Protein AF-A0AAD0JMA6-F1 (afdb_monomer)

Nearest PDB structures (foldseek):
  8vc3-assembly1_E  TM=8.524E-01  e=5.690E-11  Rattus norvegicus
  8sd3-assembly1_A  TM=8.460E-01  e=3.529E-10  Rattus norvegicus
  7ej1-assembly1_B  TM=8.282E-01  e=4.985E-10  Homo sapiens
  7ssx-assembly1_A  TM=8.098E-01  e=6.379E-10  Homo sapiens
  8x43-assembly1_G  TM=7.276E-01  e=2.454E-08  Homo sapiens

Radius of gyration: 27.45 Å; Cα contacts (8 Å, |Δi|>4): 295; chains: 1; bounding box: 60×37×81 Å

Sequence (290 aa):
MRPFSAPQLNPATASGWRRTWFDIIYRHDTRPSRNFDLILVVAIIASILVVMIDSVQHLHVAWSDWLYVIEWGFTALFTIEYLLRLAVVKRPLRYAVSIWGIIDLLSILPAYLSLFIPGAQSLLVVRALRMLRVFRILKLTRYIEESGVLLQSLWRSRRKILLFLFTVITITIIAGTLMYIIEGPAHGFSNIPASMYWAVVTMATVGFGDIVPQTVLGRFVTSVLILIGYSIIAVPTGIYTAELASTMREADMAARRDARGCPQCGLEGHEPDARHCRRCGSALPDTFNK

Secondary structure (DSSP, 8-state):
--TTS-----BS-SSSHHHHHHHHHH-TTSHHHHHHHHHHHHHHHHHHHHHHHHHSHHHHHHHHHHHHHHHHHHHHHHHHHHHHHHHHBS-HHHHHTSHHHHHHHHHHHHHHHHHH-TT---HHHHHHHHHGGGGGGGGHHHHHHTT-HHHHHHHHTHHHHHHHHHHHHHHHHHHHHHHHHHH-GGGT--SHHHHHHHHHHHHTT---SSS---SHHHHHHHHHHHHHHHHHHHHHHHHHHHHHHHHHHHHHHHHTSB----TTT----B-TT--B-TTT-PBPPPPS--

Structure (mmCIF, N/CA/C/O backbone):
data_AF-A0AAD0JMA6-F1
#
_entry.id   AF-A0AAD0JMA6-F1
#
loop_
_atom_site.group_PDB
_atom_site.id
_atom_site.type_symbol
_atom_site.label_atom_id
_atom_site.label_alt_id
_atom_site.label_comp_id
_atom_site.label_asym_id
_atom_site.label_entity_id
_atom_site.label_seq_id
_atom_site.pdbx_PDB_ins_code
_atom_site.Cartn_x
_atom_site.Cartn_y
_atom_site.Cartn_z
_atom_site.occupancy
_atom_site.B_iso_or_equiv
_atom_site.auth_seq_id
_atom_site.auth_comp_id
_atom_site.auth_asym_id
_atom_site.auth_atom_id
_atom_site.pdbx_PDB_model_num
ATOM 1 N N . MET A 1 1 ? 3.797 12.828 17.205 1.00 42.84 1 MET A N 1
ATOM 2 C CA . MET A 1 1 ? 2.450 12.330 16.847 1.00 42.84 1 MET A CA 1
ATOM 3 C C . MET A 1 1 ? 2.599 10.957 16.218 1.00 42.84 1 MET A C 1
ATOM 5 O O . MET A 1 1 ? 3.403 10.829 15.303 1.00 42.84 1 MET A O 1
ATOM 9 N N . ARG A 1 2 ? 1.924 9.931 16.749 1.00 52.47 2 ARG A N 1
ATOM 10 C CA . ARG A 1 2 ? 1.827 8.612 16.107 1.00 52.47 2 ARG A CA 1
ATOM 11 C C . ARG A 1 2 ? 0.731 8.745 15.038 1.00 52.47 2 ARG A C 1
ATOM 13 O O . ARG A 1 2 ? -0.410 8.957 15.429 1.00 52.47 2 ARG A O 1
ATOM 20 N N . PRO A 1 3 ? 1.045 8.744 13.732 1.00 49.03 3 PRO A N 1
ATOM 21 C CA . PRO A 1 3 ? 0.017 8.956 12.711 1.00 49.03 3 PRO A CA 1
ATOM 22 C C . PRO A 1 3 ? -0.986 7.799 12.699 1.00 49.03 3 PRO A C 1
ATOM 24 O O . PRO A 1 3 ? -2.181 8.025 12.570 1.00 49.03 3 PRO A O 1
ATOM 27 N N . PHE A 1 4 ? -0.497 6.584 12.944 1.00 53.44 4 PHE A N 1
ATOM 28 C CA . PHE A 1 4 ? -1.260 5.337 12.966 1.00 53.44 4 PHE A CA 1
ATOM 29 C C . PHE A 1 4 ? -1.592 4.892 14.391 1.00 53.44 4 PHE A C 1
ATOM 31 O O . PHE A 1 4 ? -1.303 3.772 14.781 1.00 53.44 4 PHE A O 1
ATOM 38 N N . SER A 1 5 ? -2.044 5.806 15.245 1.00 56.09 5 SER A N 1
ATOM 39 C CA . SER A 1 5 ? -2.709 5.389 16.479 1.00 56.09 5 SER A CA 1
ATOM 40 C C . SER A 1 5 ? -4.166 5.759 16.342 1.00 56.09 5 SER A C 1
ATOM 42 O O . SER A 1 5 ? -4.459 6.943 16.139 1.00 56.09 5 SER A O 1
ATOM 44 N N . ALA A 1 6 ? -5.058 4.774 16.470 1.00 59.25 6 ALA A N 1
ATOM 45 C CA . ALA A 1 6 ? -6.479 5.040 16.612 1.00 59.25 6 ALA A CA 1
ATOM 46 C C . ALA A 1 6 ? -6.673 6.179 17.636 1.00 59.25 6 ALA A C 1
ATOM 48 O O . ALA A 1 6 ? -6.089 6.131 18.728 1.00 59.25 6 ALA A O 1
ATOM 49 N N . PRO A 1 7 ? -7.403 7.255 17.286 1.00 64.56 7 PRO A N 1
ATOM 50 C CA . PRO A 1 7 ? -7.657 8.325 18.238 1.00 64.56 7 PRO A CA 1
ATOM 51 C C . PRO A 1 7 ? -8.307 7.730 19.491 1.00 64.56 7 PRO A C 1
ATOM 53 O O . PRO A 1 7 ? -9.074 6.777 19.394 1.00 64.56 7 PRO A O 1
ATOM 56 N N . GLN A 1 8 ? -8.034 8.283 20.674 1.00 68.81 8 GLN A N 1
ATOM 57 C CA . GLN A 1 8 ? -8.802 7.906 21.863 1.00 68.81 8 GLN A CA 1
ATOM 58 C C . GLN A 1 8 ? -10.258 8.347 21.653 1.00 68.81 8 GLN A C 1
ATOM 60 O O . GLN A 1 8 ? -10.588 9.538 21.729 1.00 68.81 8 GLN A O 1
ATOM 65 N N . LEU A 1 9 ? -11.108 7.383 21.301 1.00 77.25 9 LEU A N 1
ATOM 66 C CA . LEU A 1 9 ? -12.527 7.571 21.039 1.00 77.25 9 LEU A CA 1
ATOM 67 C C . LEU A 1 9 ? -13.312 7.224 22.299 1.00 77.25 9 LEU A C 1
ATOM 69 O O . LEU A 1 9 ? -13.056 6.219 22.952 1.00 77.25 9 LEU A O 1
ATOM 73 N N . ASN A 1 10 ? -14.288 8.068 22.615 1.00 81.50 10 ASN A N 1
ATOM 74 C CA . ASN A 1 10 ? -15.229 7.830 23.700 1.00 81.50 10 ASN A CA 1
ATOM 75 C C . ASN A 1 10 ? -16.612 7.541 23.109 1.00 81.50 10 ASN A C 1
ATOM 77 O O . ASN A 1 10 ? -16.968 8.169 22.099 1.00 81.50 10 ASN A O 1
ATOM 81 N N . PRO A 1 11 ? -17.403 6.660 23.747 1.00 84.94 11 PRO A N 1
ATOM 82 C CA . PRO A 1 11 ? -18.764 6.382 23.313 1.00 84.94 11 PRO A CA 1
ATOM 83 C C . PRO A 1 11 ? -19.616 7.654 23.384 1.00 84.94 11 PRO A C 1
ATOM 85 O O . PRO A 1 11 ? -19.429 8.503 24.261 1.00 84.94 11 PRO A O 1
ATOM 88 N N . ALA A 1 12 ? -20.562 7.789 22.457 1.00 81.94 12 ALA A N 1
ATOM 89 C CA . ALA A 1 12 ? -21.493 8.913 22.423 1.00 81.94 12 ALA A CA 1
ATOM 90 C C . ALA A 1 12 ? -22.433 8.938 23.643 1.00 81.94 12 ALA A C 1
ATOM 92 O O . ALA A 1 12 ? -22.780 10.018 24.117 1.00 81.94 12 ALA A O 1
ATOM 93 N N . THR A 1 13 ? -22.821 7.769 24.162 1.00 82.50 13 THR A N 1
ATOM 94 C CA . THR A 1 13 ? -23.680 7.615 25.348 1.00 82.50 13 THR A CA 1
ATOM 95 C C . THR A 1 13 ? -23.107 6.581 26.316 1.00 82.50 13 THR A C 1
ATOM 97 O O . THR A 1 13 ? -22.362 5.686 25.918 1.00 82.50 13 THR A O 1
ATOM 100 N N . ALA A 1 14 ? -23.453 6.699 27.601 1.00 79.06 14 ALA A N 1
ATOM 101 C CA . ALA A 1 14 ? -23.011 5.759 28.635 1.00 79.06 14 ALA A CA 1
ATOM 102 C C . ALA A 1 14 ? -23.766 4.414 28.594 1.00 79.06 14 ALA A C 1
ATOM 104 O O . ALA A 1 14 ? -23.220 3.394 29.003 1.00 79.06 14 ALA A O 1
ATOM 105 N N . SER A 1 15 ? -24.997 4.401 28.073 1.00 81.81 15 SER A N 1
ATOM 106 C CA . SER A 1 15 ? -25.863 3.222 27.956 1.00 81.81 15 SER A CA 1
ATOM 107 C C . SER A 1 15 ? -26.699 3.259 26.664 1.00 81.81 15 SER A C 1
ATOM 109 O O . SER A 1 15 ? -26.681 4.251 25.922 1.00 81.81 15 SER A O 1
ATOM 111 N N . GLY A 1 16 ? -27.402 2.159 26.374 1.00 90.12 16 GLY A N 1
ATOM 112 C CA . GLY A 1 16 ? -28.269 2.001 25.201 1.00 90.12 16 GLY A CA 1
ATOM 113 C C . GLY A 1 16 ? -27.548 1.502 23.944 1.00 90.12 16 GLY A C 1
ATOM 114 O O . GLY A 1 16 ? -26.371 1.146 23.976 1.00 90.12 16 GLY A O 1
ATOM 115 N N . TRP A 1 17 ? -28.257 1.500 22.810 1.00 89.69 17 TRP A N 1
ATOM 116 C CA . TRP A 1 17 ? -27.779 0.895 21.559 1.00 89.69 17 TRP A CA 1
ATOM 117 C C . TRP A 1 17 ? -26.453 1.484 21.057 1.00 89.69 17 TRP A C 1
ATOM 119 O O . TRP A 1 17 ? -25.599 0.742 20.580 1.00 89.69 17 TRP A O 1
ATOM 129 N N . ARG A 1 18 ? -26.234 2.801 21.203 1.00 87.50 18 ARG A N 1
ATOM 130 C CA . ARG A 1 18 ? -24.981 3.454 20.777 1.00 87.50 18 ARG A CA 1
ATOM 131 C C . ARG A 1 18 ? -23.775 2.940 21.553 1.00 87.50 18 ARG A C 1
ATOM 133 O O . ARG A 1 18 ? -22.701 2.823 20.976 1.00 87.50 18 ARG A O 1
ATOM 140 N N . ARG A 1 19 ? -23.948 2.617 22.839 1.00 86.44 19 ARG A N 1
ATOM 141 C CA . ARG A 1 19 ? -22.892 2.030 23.668 1.00 86.44 19 ARG A CA 1
ATOM 142 C C . ARG A 1 19 ? -22.595 0.599 23.235 1.00 86.44 19 ARG A C 1
ATOM 144 O O . ARG A 1 19 ? -21.432 0.268 23.051 1.00 86.44 19 ARG A O 1
ATOM 151 N N . THR A 1 20 ? -23.630 -0.206 23.004 1.00 85.81 20 THR A N 1
ATOM 152 C CA . THR A 1 20 ? -23.481 -1.584 22.516 1.00 85.81 20 THR A CA 1
ATOM 153 C C . THR A 1 20 ? -22.750 -1.627 21.178 1.00 85.81 20 THR A C 1
ATOM 155 O O . THR A 1 20 ? -21.783 -2.363 21.036 1.00 85.81 20 THR A O 1
ATOM 158 N N . TRP A 1 21 ? -23.152 -0.795 20.215 1.00 87.88 21 TRP A N 1
ATOM 159 C CA . TRP A 1 21 ? -22.484 -0.721 18.916 1.00 87.88 21 TRP A CA 1
ATOM 160 C C . TRP A 1 21 ? -21.077 -0.131 19.003 1.00 87.88 21 TRP A C 1
ATOM 162 O O . TRP A 1 21 ? -20.194 -0.593 18.292 1.00 87.88 21 TRP A O 1
ATOM 172 N N . PHE A 1 22 ? -20.836 0.840 19.890 1.00 87.38 22 PHE A N 1
ATOM 173 C CA . PHE A 1 22 ? -19.478 1.309 20.164 1.00 87.38 22 PHE A CA 1
ATOM 174 C C . PHE A 1 22 ? -18.587 0.164 20.657 1.00 87.38 22 PHE A C 1
ATOM 176 O O . PHE A 1 22 ? -17.466 0.019 20.180 1.00 87.38 22 PHE A O 1
ATOM 183 N N . ASP A 1 23 ? -19.088 -0.655 21.582 1.00 84.75 23 ASP A N 1
ATOM 184 C CA . ASP A 1 23 ? -18.339 -1.787 22.118 1.00 84.75 23 ASP A CA 1
ATOM 185 C C . ASP A 1 23 ? -18.134 -2.873 21.044 1.00 84.75 23 ASP A C 1
ATOM 187 O O . ASP A 1 23 ? -17.028 -3.371 20.916 1.00 84.75 23 ASP A O 1
ATOM 191 N N . ILE A 1 24 ? -19.123 -3.168 20.193 1.00 85.81 24 ILE A N 1
ATOM 192 C CA . ILE A 1 24 ? -18.961 -4.118 19.073 1.00 85.81 24 ILE A CA 1
ATOM 193 C C . ILE A 1 24 ? -17.918 -3.633 18.052 1.00 85.81 24 ILE A C 1
ATOM 195 O O . ILE A 1 24 ? -17.163 -4.442 17.531 1.00 85.81 24 ILE A O 1
ATOM 199 N N . ILE A 1 25 ? -17.885 -2.333 17.746 1.00 85.38 25 ILE A N 1
ATOM 200 C CA . ILE A 1 25 ? -17.043 -1.774 16.675 1.00 85.38 25 ILE A CA 1
ATOM 201 C C . ILE A 1 25 ? -15.614 -1.472 17.145 1.00 85.38 25 ILE A C 1
ATOM 203 O O . ILE A 1 25 ? -14.685 -1.548 16.345 1.00 85.38 25 ILE A O 1
ATOM 207 N N . TYR A 1 26 ? -15.440 -1.043 18.399 1.00 79.00 26 TYR A N 1
ATOM 208 C CA . TYR A 1 26 ? -14.161 -0.529 18.906 1.00 79.00 26 TYR A CA 1
ATOM 209 C C . TYR A 1 26 ? -13.578 -1.336 20.075 1.00 79.00 26 TYR A C 1
ATOM 211 O O . TYR A 1 26 ? -12.458 -1.042 20.494 1.00 79.00 26 TYR A O 1
ATOM 219 N N . ARG A 1 27 ? -14.300 -2.314 20.644 1.00 74.25 27 ARG A N 1
ATOM 220 C CA . ARG A 1 27 ? -13.750 -3.241 21.648 1.00 74.25 27 ARG A CA 1
ATOM 221 C C . ARG A 1 27 ? -13.699 -4.653 21.072 1.00 74.25 27 ARG A C 1
ATOM 223 O O . ARG A 1 27 ? -14.726 -5.258 20.790 1.00 74.25 27 ARG A O 1
ATOM 230 N N . HIS A 1 28 ? -12.494 -5.196 20.954 1.00 67.69 28 HIS A N 1
ATOM 231 C CA . HIS A 1 28 ? -12.243 -6.452 20.239 1.00 67.69 28 HIS A CA 1
ATOM 232 C C . HIS A 1 28 ? -12.367 -7.713 21.115 1.00 67.69 28 HIS A C 1
ATOM 234 O O . HIS A 1 28 ? -12.151 -8.825 20.642 1.00 67.69 28 HIS A O 1
ATOM 240 N N . ASP A 1 29 ? -12.784 -7.575 22.375 1.00 69.44 29 ASP A N 1
ATOM 241 C CA . ASP A 1 29 ? -12.735 -8.667 23.360 1.00 69.44 29 ASP A CA 1
ATOM 242 C C . ASP A 1 29 ? -13.926 -9.645 23.277 1.00 69.44 29 ASP A C 1
ATOM 244 O O . ASP A 1 29 ? -13.993 -10.622 24.026 1.00 69.44 29 ASP A O 1
ATOM 248 N N . THR A 1 30 ? -14.905 -9.401 22.395 1.00 80.38 30 THR A N 1
ATOM 249 C CA . THR A 1 30 ? -16.190 -10.119 22.405 1.00 80.38 30 THR A CA 1
ATOM 250 C C . THR A 1 30 ? -16.444 -10.939 21.134 1.00 80.38 30 THR A C 1
ATOM 252 O O . THR A 1 30 ? -15.941 -10.659 20.051 1.00 80.38 30 THR A O 1
ATOM 255 N N . ARG A 1 31 ? -17.261 -11.999 21.228 1.00 82.38 31 ARG A N 1
ATOM 256 C CA . ARG A 1 31 ? -17.657 -12.783 20.037 1.00 82.38 31 ARG A CA 1
ATOM 257 C C . ARG A 1 31 ? -18.408 -11.941 18.984 1.00 82.38 31 ARG A C 1
ATOM 259 O O . ARG A 1 31 ? -18.129 -12.131 17.801 1.00 82.38 31 ARG A O 1
ATOM 266 N N . PRO A 1 32 ? -19.327 -11.024 19.362 1.00 84.94 32 PRO A N 1
ATOM 267 C CA . PRO A 1 32 ? -20.015 -10.165 18.400 1.00 84.94 32 PRO A CA 1
ATOM 268 C C . PRO A 1 32 ? -19.087 -9.227 17.623 1.00 84.94 32 PRO A C 1
ATOM 270 O O . PRO A 1 32 ? -19.288 -9.082 16.421 1.00 84.94 32 PRO A O 1
ATOM 273 N N . SER A 1 33 ? -18.068 -8.642 18.268 1.00 84.00 33 SER A N 1
ATOM 274 C CA . SER A 1 33 ? -17.088 -7.784 17.583 1.00 84.00 33 SER A CA 1
ATOM 275 C C . SER A 1 33 ? -16.317 -8.571 16.525 1.00 84.00 33 SER A C 1
ATOM 277 O O . SER A 1 33 ? -16.336 -8.211 15.353 1.00 84.00 33 SER A O 1
ATOM 279 N N . ARG A 1 34 ? -15.789 -9.749 16.883 1.00 83.06 34 ARG A N 1
ATOM 280 C CA . ARG A 1 34 ? -15.056 -10.605 15.935 1.00 83.06 34 ARG A CA 1
ATOM 281 C C . ARG A 1 34 ? -15.897 -11.034 14.730 1.00 83.06 34 ARG A C 1
ATOM 283 O O . ARG A 1 34 ? -15.394 -11.091 13.612 1.00 83.06 34 ARG A O 1
ATOM 290 N N . ASN A 1 35 ? -17.171 -11.361 14.947 1.00 87.44 35 ASN A N 1
ATOM 291 C CA . ASN A 1 35 ? -18.068 -11.731 13.852 1.00 87.44 35 ASN A CA 1
ATOM 292 C C . ASN A 1 35 ? -18.363 -10.535 12.939 1.00 87.44 35 ASN A C 1
ATOM 294 O O . ASN A 1 35 ? -18.390 -10.697 11.723 1.00 87.44 35 ASN A O 1
ATOM 298 N N . PHE A 1 36 ? -18.570 -9.349 13.514 1.00 88.75 36 PHE A N 1
ATOM 299 C CA . PHE A 1 36 ? -18.761 -8.116 12.757 1.00 88.75 36 PHE A CA 1
ATOM 300 C C . PHE A 1 36 ? -17.537 -7.801 11.884 1.00 88.75 36 PHE A C 1
ATOM 302 O O . PHE A 1 36 ? -17.688 -7.577 10.682 1.00 88.75 36 PHE A O 1
ATOM 309 N N . ASP A 1 37 ? -16.336 -7.886 12.458 1.00 87.50 37 ASP A N 1
ATOM 310 C CA . ASP A 1 37 ? -15.075 -7.660 11.749 1.00 87.50 37 ASP A CA 1
ATOM 311 C C . ASP A 1 37 ? -14.880 -8.679 10.614 1.00 87.50 37 ASP A C 1
ATOM 313 O O . ASP A 1 37 ? -14.583 -8.300 9.480 1.00 87.50 37 ASP A O 1
ATOM 317 N N . LEU A 1 38 ? -15.147 -9.967 10.869 1.00 88.31 38 LEU A N 1
ATOM 318 C CA . LEU A 1 38 ? -15.077 -11.021 9.851 1.00 88.31 38 LEU A CA 1
ATOM 319 C C . LEU A 1 38 ? -16.060 -10.777 8.697 1.00 88.31 38 LEU A C 1
ATOM 321 O O . LEU A 1 38 ? -15.679 -10.902 7.533 1.00 88.31 38 LEU A O 1
ATOM 325 N N . ILE A 1 39 ? -17.308 -10.407 9.000 1.00 91.94 39 ILE A N 1
ATOM 326 C CA . ILE A 1 39 ? -18.323 -10.094 7.983 1.00 91.94 39 ILE A CA 1
ATOM 327 C C . ILE A 1 39 ? -17.863 -8.916 7.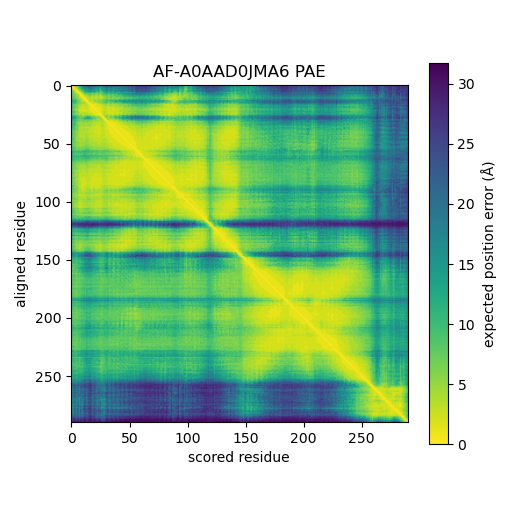122 1.00 91.94 39 ILE A C 1
ATOM 329 O O . ILE A 1 39 ? -17.979 -8.974 5.897 1.00 91.94 39 ILE A O 1
ATOM 333 N N . LEU A 1 40 ? -17.307 -7.866 7.731 1.00 91.19 40 LEU A N 1
ATOM 334 C CA . LEU A 1 40 ? -16.785 -6.722 6.989 1.00 91.19 40 LEU A CA 1
ATOM 335 C C . LEU A 1 40 ? -15.588 -7.096 6.115 1.00 91.19 40 LEU A C 1
ATOM 337 O O . LEU A 1 40 ? -15.534 -6.665 4.965 1.00 91.19 40 LEU A O 1
ATOM 341 N N . VAL A 1 41 ? -14.654 -7.908 6.613 1.00 91.19 41 VAL A N 1
ATOM 342 C CA . VAL A 1 41 ? -13.517 -8.404 5.823 1.00 91.19 41 VAL A CA 1
ATOM 343 C C . VAL A 1 41 ? -14.007 -9.199 4.613 1.00 91.19 41 VAL A C 1
ATOM 345 O O . VAL A 1 41 ? -13.587 -8.919 3.489 1.00 91.19 41 VAL A O 1
ATOM 348 N N . VAL A 1 42 ? -14.943 -10.131 4.814 1.00 93.81 42 VAL A N 1
ATOM 349 C CA . VAL A 1 42 ? -15.550 -10.909 3.724 1.00 93.81 42 VAL A CA 1
ATOM 350 C C . VAL A 1 42 ? -16.257 -9.989 2.728 1.00 93.81 42 VAL A C 1
ATOM 352 O O . VAL A 1 42 ? -16.068 -10.147 1.525 1.00 93.81 42 VAL A O 1
ATOM 355 N N . ALA A 1 43 ? -17.003 -8.985 3.197 1.00 94.31 43 ALA A N 1
ATOM 356 C CA . ALA A 1 43 ? -17.663 -8.013 2.331 1.00 94.31 43 ALA A CA 1
ATOM 357 C C . ALA A 1 43 ? -16.662 -7.170 1.522 1.00 94.31 43 ALA A C 1
ATOM 359 O O . ALA A 1 43 ? -16.882 -6.931 0.336 1.00 94.31 43 ALA A O 1
ATOM 360 N N . ILE A 1 44 ? -15.542 -6.746 2.122 1.00 93.12 44 ILE A N 1
ATOM 361 C CA . ILE A 1 44 ? -14.472 -6.020 1.421 1.00 93.12 44 ILE A CA 1
ATOM 362 C C . ILE A 1 44 ? -13.896 -6.894 0.310 1.00 93.12 44 ILE A C 1
ATOM 364 O O . ILE A 1 44 ? -13.876 -6.454 -0.839 1.00 93.12 44 ILE A O 1
ATOM 368 N N . ILE A 1 45 ? -13.501 -8.131 0.625 1.00 94.06 45 ILE A N 1
ATOM 369 C CA . ILE A 1 45 ? -12.938 -9.076 -0.348 1.00 94.06 45 ILE A CA 1
ATOM 370 C C . ILE A 1 45 ? -13.939 -9.352 -1.473 1.00 94.06 45 ILE A C 1
ATOM 372 O O . ILE A 1 45 ? -13.599 -9.180 -2.641 1.00 94.06 45 ILE A O 1
ATOM 376 N N . ALA A 1 46 ? -15.186 -9.697 -1.141 1.00 95.19 46 ALA A N 1
ATOM 377 C CA . ALA A 1 46 ? -16.239 -9.945 -2.124 1.00 95.19 46 ALA A CA 1
ATOM 378 C C . ALA A 1 46 ? -16.454 -8.734 -3.039 1.00 95.19 46 ALA A C 1
ATOM 380 O O . ALA A 1 46 ? -16.570 -8.871 -4.254 1.00 95.19 46 ALA A O 1
ATOM 381 N N . SER A 1 47 ? -16.432 -7.528 -2.479 1.00 94.12 47 SER A N 1
ATOM 382 C CA . SER A 1 47 ? -16.612 -6.319 -3.269 1.00 94.12 47 SER A CA 1
ATOM 383 C C . SER A 1 47 ? -15.420 -5.989 -4.180 1.00 94.12 47 SER A C 1
ATOM 385 O O . SER A 1 47 ? -15.616 -5.413 -5.245 1.00 94.12 47 SER A O 1
ATOM 387 N N . ILE A 1 48 ? -14.197 -6.380 -3.804 1.00 92.38 48 ILE A N 1
ATOM 388 C CA . ILE A 1 48 ? -13.016 -6.288 -4.676 1.00 92.38 48 ILE A CA 1
ATOM 389 C C . ILE A 1 48 ? -13.125 -7.314 -5.804 1.00 92.38 48 ILE A C 1
ATOM 391 O O . ILE A 1 48 ? -12.846 -6.972 -6.949 1.00 92.38 48 ILE A O 1
ATOM 395 N N . LEU A 1 49 ? -13.588 -8.533 -5.512 1.00 93.75 49 LEU A N 1
ATOM 396 C CA . LEU A 1 49 ? -13.835 -9.550 -6.537 1.00 93.75 49 LEU A CA 1
ATOM 397 C C . LEU A 1 49 ? -14.850 -9.065 -7.576 1.00 93.75 49 LEU A C 1
ATOM 399 O O . LEU A 1 49 ? -14.628 -9.261 -8.765 1.00 93.75 49 LEU A O 1
ATOM 403 N N . VAL A 1 50 ? -15.909 -8.362 -7.161 1.00 92.94 50 VAL A N 1
ATOM 404 C CA . VAL A 1 50 ? -16.859 -7.736 -8.099 1.00 92.94 50 VAL A CA 1
ATOM 405 C C . VAL A 1 50 ? -16.165 -6.724 -9.009 1.00 92.94 50 VAL A C 1
ATOM 407 O O . VAL A 1 50 ? -16.382 -6.761 -10.215 1.00 92.94 50 VAL A O 1
ATOM 410 N N . VAL A 1 51 ? -15.284 -5.871 -8.476 1.00 90.62 51 VAL A N 1
ATOM 411 C CA . VAL A 1 51 ? -14.503 -4.919 -9.292 1.00 90.62 51 VAL A CA 1
ATOM 412 C C . VAL A 1 51 ? -13.554 -5.647 -10.251 1.00 90.62 51 VAL A C 1
ATOM 414 O O . VAL A 1 51 ? -13.409 -5.239 -11.401 1.00 90.62 51 VAL A O 1
ATOM 417 N N . MET A 1 52 ? -12.925 -6.739 -9.810 1.00 90.75 52 MET A N 1
ATOM 418 C CA . MET A 1 52 ? -12.075 -7.563 -10.674 1.00 90.75 52 MET A CA 1
ATOM 419 C C . MET A 1 52 ? -12.886 -8.205 -11.806 1.00 90.75 52 MET A C 1
ATOM 421 O O . MET A 1 52 ? -12.442 -8.181 -12.951 1.00 90.75 52 MET A O 1
ATOM 425 N N . ILE A 1 53 ? -14.085 -8.716 -11.516 1.00 92.12 53 ILE A N 1
ATOM 426 C CA . ILE A 1 53 ? -14.997 -9.282 -12.519 1.00 92.12 53 ILE A CA 1
ATOM 427 C C . ILE A 1 53 ? -15.462 -8.197 -13.499 1.00 92.12 53 ILE A C 1
ATOM 429 O O . ILE A 1 53 ? -15.406 -8.416 -14.707 1.00 92.12 53 ILE A O 1
ATOM 433 N N . ASP A 1 54 ? -15.839 -7.012 -13.005 1.00 89.44 54 ASP A N 1
ATOM 434 C CA . ASP A 1 54 ? -16.243 -5.869 -13.838 1.00 89.44 54 ASP A CA 1
ATOM 435 C C . ASP A 1 54 ? -15.108 -5.372 -14.749 1.00 89.44 54 ASP A C 1
ATOM 437 O O . ASP A 1 54 ? -15.360 -4.834 -15.824 1.00 89.44 54 ASP A O 1
ATOM 441 N N . SER A 1 55 ? -13.844 -5.586 -14.362 1.00 88.44 55 SER A N 1
ATOM 442 C CA . SER A 1 55 ? -12.691 -5.220 -15.194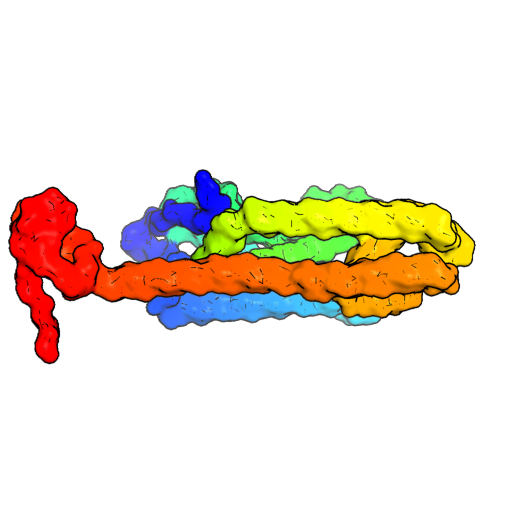 1.00 88.44 55 SER A CA 1
ATOM 443 C C . SER A 1 55 ? -12.528 -6.098 -16.447 1.00 88.44 55 SER A C 1
ATOM 445 O O . SER A 1 55 ? -11.885 -5.680 -17.413 1.00 88.44 55 SER A O 1
ATOM 447 N N . VAL A 1 56 ? -13.129 -7.294 -16.471 1.00 91.19 56 VAL A N 1
ATOM 448 C CA . VAL A 1 56 ? -13.075 -8.217 -17.613 1.00 91.19 56 VAL A CA 1
ATOM 449 C C . VAL A 1 56 ? -14.152 -7.838 -18.631 1.00 91.19 56 VAL A C 1
ATOM 451 O O . VAL A 1 56 ? -15.338 -8.071 -18.407 1.00 91.19 56 VAL A O 1
ATOM 454 N N . GLN A 1 57 ? -13.745 -7.309 -19.792 1.00 88.25 57 GLN A N 1
ATOM 455 C CA . GLN A 1 57 ? -14.659 -6.748 -20.804 1.00 88.25 57 GLN A CA 1
ATOM 456 C C . GLN A 1 57 ? -15.815 -7.681 -21.203 1.00 88.25 57 GLN A C 1
ATOM 458 O O . GLN A 1 57 ? -16.959 -7.239 -21.252 1.00 88.25 57 GLN A O 1
ATOM 463 N N . HIS A 1 58 ? -15.545 -8.967 -21.451 1.00 91.00 58 HIS A N 1
ATOM 464 C CA . HIS A 1 58 ? -16.588 -9.925 -21.836 1.00 91.00 58 HIS A CA 1
ATOM 465 C C . HIS A 1 58 ? -17.634 -10.138 -20.725 1.00 91.00 58 HIS A C 1
ATOM 467 O O . HIS A 1 58 ? -18.824 -10.249 -21.005 1.00 91.00 58 HIS A O 1
ATOM 473 N N . LEU A 1 59 ? -17.206 -10.175 -19.456 1.00 88.88 59 LEU A N 1
ATOM 474 C CA . LEU A 1 59 ? -18.114 -10.329 -18.314 1.00 88.88 59 LEU A CA 1
ATOM 475 C C . LEU A 1 59 ? -18.880 -9.036 -18.032 1.00 88.88 59 LEU A C 1
ATOM 477 O O . LEU A 1 59 ? -20.068 -9.098 -17.728 1.00 88.88 59 LEU A O 1
ATOM 481 N N . HIS A 1 60 ? -18.228 -7.882 -18.199 1.00 88.00 60 HIS A N 1
ATOM 482 C CA . HIS A 1 60 ? -18.867 -6.579 -18.065 1.00 88.00 60 HIS A CA 1
ATOM 483 C C . HIS A 1 60 ? -20.048 -6.430 -19.028 1.00 88.00 60 HIS A C 1
ATOM 485 O O . HIS A 1 60 ? -21.135 -6.066 -18.602 1.00 88.00 60 HIS A O 1
ATOM 491 N N . VAL A 1 61 ? -19.864 -6.769 -20.309 1.00 87.75 61 VAL A N 1
ATOM 492 C CA . VAL A 1 61 ? -20.928 -6.648 -21.322 1.00 87.75 61 VAL A CA 1
ATOM 493 C C . VAL A 1 61 ? -22.117 -7.571 -21.022 1.00 87.75 61 VAL A C 1
ATOM 495 O O . VAL A 1 61 ? -23.252 -7.202 -21.302 1.00 87.75 61 VAL A O 1
ATOM 498 N N . ALA A 1 62 ? -21.879 -8.747 -20.436 1.00 90.31 62 ALA A N 1
ATOM 499 C CA . ALA A 1 62 ? -22.934 -9.715 -20.137 1.00 90.31 62 ALA A CA 1
ATOM 500 C C . ALA A 1 62 ? -23.678 -9.450 -18.811 1.00 90.31 62 ALA A C 1
ATOM 502 O O . ALA A 1 62 ? -24.853 -9.791 -18.699 1.00 90.31 62 ALA A O 1
ATOM 503 N N . TRP A 1 63 ? -23.012 -8.870 -17.805 1.00 92.00 63 TRP A N 1
ATOM 504 C CA . TRP A 1 63 ? -23.529 -8.773 -16.430 1.00 92.00 63 TRP A CA 1
ATOM 505 C C . TRP A 1 63 ? -23.508 -7.353 -15.842 1.00 92.00 63 TRP A C 1
ATOM 507 O O . TRP A 1 63 ? -23.681 -7.210 -14.630 1.00 92.00 63 TRP A O 1
ATOM 517 N N . SER A 1 64 ? -23.308 -6.308 -16.656 1.00 87.94 64 SER A N 1
ATOM 518 C CA . SER A 1 64 ? -23.129 -4.919 -16.192 1.00 87.94 64 SER A CA 1
ATOM 519 C C . SER A 1 64 ? -24.178 -4.473 -15.179 1.00 87.94 64 SER A C 1
ATOM 521 O O . SER A 1 64 ? -23.833 -3.873 -14.164 1.00 87.94 64 SER A O 1
ATOM 523 N N . ASP A 1 65 ? -25.447 -4.792 -15.427 1.00 89.62 65 ASP A N 1
ATOM 524 C CA . ASP A 1 65 ? -26.563 -4.309 -14.612 1.00 89.62 65 ASP A CA 1
ATOM 525 C C . ASP A 1 65 ? -26.580 -4.984 -13.236 1.00 89.62 65 ASP A C 1
ATOM 527 O O . ASP A 1 65 ? -26.722 -4.321 -12.207 1.00 89.62 65 ASP A O 1
ATOM 531 N N . TRP A 1 66 ? -26.343 -6.298 -13.196 1.00 93.06 66 TRP A N 1
ATOM 532 C CA . TRP A 1 66 ? -26.222 -7.047 -11.946 1.00 93.06 66 TRP A CA 1
ATOM 533 C C . TRP A 1 66 ? -25.000 -6.608 -11.140 1.00 93.06 66 TRP A C 1
ATOM 535 O O . TRP A 1 66 ? -25.108 -6.384 -9.933 1.00 93.06 66 TRP A O 1
ATOM 545 N N . LEU A 1 67 ? -23.851 -6.435 -11.799 1.00 90.62 67 LEU A N 1
ATOM 546 C CA . LEU A 1 67 ? -22.623 -5.955 -11.162 1.00 90.62 67 LEU A CA 1
ATOM 547 C C . LEU A 1 67 ? -22.817 -4.549 -10.584 1.00 90.62 67 LEU A C 1
ATOM 549 O O . LEU A 1 67 ? -22.400 -4.292 -9.456 1.00 90.62 67 LEU A O 1
ATOM 553 N N . TYR A 1 68 ? -23.520 -3.671 -11.302 1.00 88.69 68 TYR A N 1
ATOM 554 C CA . TYR A 1 68 ? -23.867 -2.332 -10.836 1.00 88.69 68 TYR A CA 1
ATOM 555 C C . TYR A 1 68 ? -24.754 -2.362 -9.584 1.00 88.69 68 TYR A C 1
ATOM 557 O O . TYR A 1 68 ? -24.463 -1.667 -8.609 1.00 88.69 68 TYR A O 1
ATOM 565 N N . VAL A 1 69 ? -25.803 -3.195 -9.562 1.00 92.81 69 VAL A N 1
ATOM 566 C CA . VAL A 1 69 ? -26.682 -3.347 -8.388 1.00 92.81 69 VAL A CA 1
ATOM 567 C C . VAL A 1 69 ? -25.906 -3.878 -7.181 1.00 92.81 69 VAL A C 1
ATOM 569 O O . VAL A 1 69 ? -26.016 -3.327 -6.084 1.00 92.81 69 VAL A O 1
ATOM 572 N N . ILE A 1 70 ? -25.086 -4.915 -7.373 1.00 93.81 70 ILE A N 1
ATOM 573 C CA . ILE A 1 70 ? -24.265 -5.503 -6.306 1.00 93.81 70 ILE A CA 1
ATOM 574 C C . ILE A 1 70 ? -23.270 -4.473 -5.760 1.00 93.81 70 ILE A C 1
ATOM 576 O O . ILE A 1 70 ? -23.084 -4.348 -4.548 1.00 93.81 70 ILE A O 1
ATOM 580 N N . GLU A 1 71 ? -22.640 -3.700 -6.639 1.00 91.88 71 GLU A N 1
ATOM 581 C CA . GLU A 1 71 ? -21.683 -2.674 -6.252 1.00 91.88 71 GLU A CA 1
ATOM 582 C C . GLU A 1 71 ? -22.331 -1.538 -5.452 1.00 91.88 71 GLU A C 1
ATOM 584 O O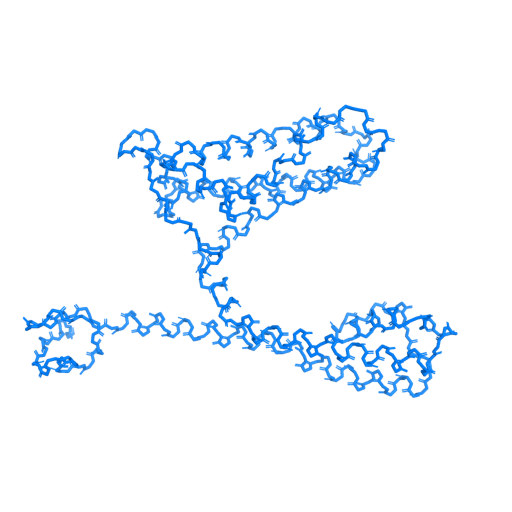 . GLU A 1 71 ? -21.771 -1.099 -4.438 1.00 91.88 71 GLU A O 1
ATOM 589 N N . TRP A 1 72 ? -23.522 -1.088 -5.854 1.00 92.69 72 TRP A N 1
ATOM 590 C CA . TRP A 1 72 ? -24.310 -0.145 -5.063 1.00 92.69 72 TRP A CA 1
ATOM 591 C C . TRP A 1 72 ? -24.739 -0.740 -3.725 1.00 92.69 72 TRP A C 1
ATOM 593 O O . TRP A 1 72 ? -24.701 -0.031 -2.721 1.00 92.69 72 TRP A O 1
ATOM 603 N N . GLY A 1 73 ? -25.036 -2.041 -3.675 1.00 94.94 73 GLY A N 1
ATOM 604 C CA . GLY A 1 73 ? -25.267 -2.778 -2.433 1.00 94.94 73 GLY A CA 1
ATOM 605 C C . GLY A 1 73 ? -24.068 -2.715 -1.482 1.00 94.94 73 GLY A C 1
ATOM 606 O O . GLY A 1 73 ? -24.215 -2.325 -0.324 1.00 94.94 73 GLY A O 1
ATOM 607 N N . PHE A 1 74 ? -22.857 -3.004 -1.972 1.00 95.25 74 PHE A N 1
ATOM 608 C CA . PHE A 1 74 ? -21.632 -2.872 -1.173 1.00 95.25 74 PHE A CA 1
ATOM 609 C C . PHE A 1 74 ? -21.344 -1.425 -0.768 1.00 95.25 74 PHE A C 1
ATOM 611 O O . PHE A 1 74 ? -20.908 -1.170 0.352 1.00 95.25 74 PHE A O 1
ATOM 618 N N . THR A 1 75 ? -21.585 -0.469 -1.664 1.00 93.50 75 THR A N 1
ATOM 619 C CA . THR A 1 75 ? -21.408 0.957 -1.366 1.00 93.50 75 THR A CA 1
ATOM 620 C C . THR A 1 75 ? -22.358 1.391 -0.255 1.00 93.50 75 THR A C 1
ATOM 622 O O . THR A 1 75 ? -21.913 1.999 0.712 1.00 93.50 75 THR A O 1
ATOM 625 N N . ALA A 1 76 ? -23.634 1.007 -0.326 1.00 94.62 76 ALA A N 1
ATOM 626 C CA . ALA A 1 76 ? -24.609 1.267 0.726 1.00 94.62 76 ALA A CA 1
ATOM 627 C C . ALA A 1 76 ? -24.197 0.618 2.055 1.00 94.62 76 ALA A C 1
ATOM 629 O O . ALA A 1 76 ? -24.216 1.291 3.083 1.00 94.62 76 ALA A O 1
ATOM 630 N N . LEU A 1 77 ? -23.749 -0.644 2.036 1.00 95.81 77 LEU A N 1
ATOM 631 C CA . LEU A 1 77 ? -23.240 -1.342 3.220 1.00 95.81 77 LEU A CA 1
ATOM 632 C C . LEU A 1 77 ? -22.082 -0.574 3.883 1.00 95.81 77 LEU A C 1
ATOM 634 O O . LEU A 1 77 ? -22.115 -0.332 5.089 1.00 95.81 77 LEU A O 1
ATOM 638 N N . PHE A 1 78 ? -21.077 -0.152 3.108 1.00 94.94 78 PHE A N 1
ATOM 639 C CA . PHE A 1 78 ? -19.931 0.599 3.631 1.00 94.94 78 PHE A CA 1
ATOM 640 C C . PHE A 1 78 ? -20.281 2.024 4.058 1.00 94.94 78 PHE A C 1
ATOM 642 O O . PHE A 1 78 ? -19.673 2.540 4.992 1.00 94.94 78 PHE A O 1
ATOM 649 N N . THR A 1 79 ? -21.266 2.656 3.423 1.00 94.88 79 THR A N 1
ATOM 650 C CA . THR A 1 79 ? -21.784 3.950 3.873 1.00 94.88 79 THR A CA 1
ATOM 651 C C . THR A 1 79 ? -22.511 3.809 5.203 1.00 94.88 79 THR A C 1
ATOM 653 O O . THR A 1 79 ? -22.258 4.596 6.111 1.00 94.88 79 THR A O 1
ATOM 656 N N . ILE A 1 80 ? -23.372 2.797 5.357 1.00 95.25 80 ILE A N 1
ATOM 657 C CA . ILE A 1 80 ? -24.061 2.512 6.624 1.00 95.25 80 ILE A CA 1
ATOM 658 C C . ILE A 1 80 ? -23.034 2.251 7.725 1.00 95.25 80 ILE A C 1
ATOM 660 O O . ILE A 1 80 ? -23.146 2.817 8.808 1.00 95.25 80 ILE A O 1
ATOM 664 N N . GLU A 1 81 ? -22.007 1.452 7.441 1.00 94.56 81 GLU A N 1
ATOM 665 C CA . GLU A 1 81 ? -20.916 1.189 8.379 1.00 94.56 81 GLU A CA 1
ATOM 666 C C . GLU A 1 81 ? -20.167 2.472 8.782 1.00 94.56 81 GLU A C 1
ATOM 668 O O . GLU A 1 81 ? -19.966 2.715 9.975 1.00 94.56 81 GLU A O 1
ATOM 673 N N . TYR A 1 82 ? -19.823 3.338 7.826 1.00 93.69 82 TYR A N 1
ATOM 674 C CA . TYR A 1 82 ? -19.167 4.614 8.114 1.00 93.69 82 TYR A CA 1
ATOM 675 C C . TYR A 1 82 ? -20.048 5.560 8.946 1.00 93.69 82 TYR A C 1
ATOM 677 O O . TYR A 1 82 ? -19.587 6.154 9.926 1.00 93.69 82 TYR A O 1
ATOM 685 N N . LEU A 1 83 ? -21.334 5.674 8.604 1.00 94.25 83 LEU A N 1
ATOM 686 C CA . LEU A 1 83 ? -22.297 6.484 9.352 1.00 94.25 83 LEU A CA 1
ATOM 687 C C . LEU A 1 83 ? -22.511 5.943 10.766 1.00 94.25 83 LEU A C 1
ATOM 689 O O . LEU A 1 83 ? -22.565 6.721 11.719 1.00 94.25 83 LEU A O 1
ATOM 693 N N . LEU A 1 84 ? -22.580 4.621 10.921 1.00 92.62 84 LEU A N 1
ATOM 694 C CA . LEU A 1 84 ? -22.697 3.971 12.220 1.00 92.62 84 LEU A CA 1
ATOM 695 C C . LEU A 1 84 ? -21.479 4.285 13.096 1.00 92.62 84 LEU A C 1
ATOM 697 O O . LEU A 1 84 ? -21.650 4.683 14.247 1.00 92.62 84 LEU A O 1
ATOM 701 N N . ARG A 1 85 ? -20.262 4.213 12.539 1.00 91.25 85 ARG A N 1
ATOM 702 C CA . ARG A 1 85 ? -19.018 4.606 13.227 1.00 91.25 85 ARG A CA 1
ATOM 703 C C . ARG A 1 85 ? -19.040 6.058 13.695 1.00 91.25 85 ARG A C 1
ATOM 705 O O . ARG A 1 85 ? -18.668 6.342 14.833 1.00 91.25 85 ARG A O 1
ATOM 712 N N . LEU A 1 86 ? -19.528 6.978 12.864 1.00 91.00 86 LEU A N 1
ATOM 713 C CA . LEU A 1 86 ? -19.696 8.380 13.255 1.00 91.00 86 LEU A CA 1
ATOM 714 C C . LEU A 1 86 ? -20.755 8.556 14.355 1.00 91.00 86 LEU A C 1
ATOM 716 O O . LEU A 1 86 ? -20.543 9.336 15.283 1.00 91.00 86 LEU A O 1
ATOM 720 N N . ALA A 1 87 ? -21.871 7.825 14.287 1.00 90.62 87 ALA A N 1
ATOM 721 C CA . ALA A 1 87 ? -23.001 7.968 15.206 1.00 90.62 87 ALA A CA 1
ATOM 722 C C . ALA A 1 87 ? -22.721 7.455 16.632 1.00 90.62 87 ALA A C 1
ATOM 724 O O . ALA A 1 87 ? -23.315 7.951 17.595 1.00 90.62 87 ALA A O 1
ATOM 725 N N . VAL A 1 88 ? -21.836 6.466 16.785 1.00 89.38 88 VAL A N 1
ATOM 726 C CA . VAL A 1 88 ? -21.511 5.863 18.092 1.00 89.38 88 VAL A CA 1
ATOM 727 C C . VAL A 1 88 ? -20.394 6.594 18.843 1.00 89.38 8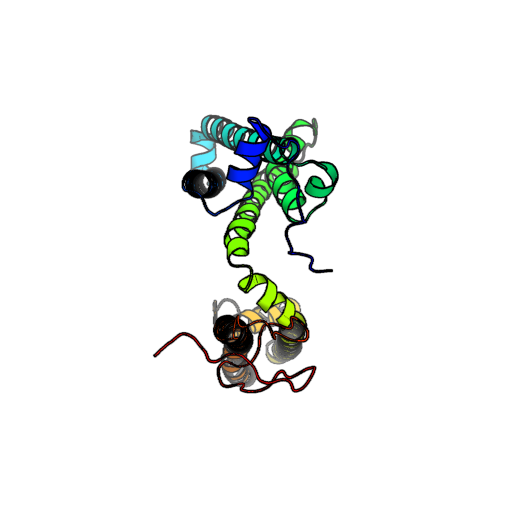8 VAL A C 1
ATOM 729 O O . VAL A 1 88 ? -20.188 6.349 20.033 1.00 89.38 88 VAL A O 1
ATOM 732 N N . VAL A 1 89 ? -19.690 7.522 18.188 1.00 88.38 89 VAL A N 1
ATOM 733 C CA . VAL A 1 89 ? -18.556 8.275 18.745 1.00 88.38 89 VAL A CA 1
ATOM 734 C C . VAL A 1 89 ? -19.002 9.645 19.274 1.00 88.38 89 VAL A C 1
ATOM 736 O O . VAL A 1 89 ? -19.715 10.387 18.608 1.00 88.38 89 VAL A O 1
ATOM 739 N N . LYS A 1 90 ? -18.507 10.053 20.454 1.00 84.25 90 LYS A N 1
ATOM 740 C CA . LYS A 1 90 ? -18.844 11.350 21.085 1.00 84.25 90 LYS A CA 1
ATOM 741 C C . LYS A 1 90 ? -18.474 12.582 20.244 1.00 84.25 90 LYS A C 1
ATOM 743 O O . LYS A 1 90 ? -19.117 13.621 20.354 1.00 84.25 90 LYS A O 1
ATOM 748 N N . ARG A 1 91 ? -17.392 12.508 19.463 1.00 84.50 91 ARG A N 1
ATOM 749 C CA . ARG A 1 91 ? -16.879 13.597 18.607 1.00 84.50 91 ARG A CA 1
ATOM 750 C C . ARG A 1 91 ? -16.680 13.097 17.165 1.00 84.50 91 ARG A C 1
ATOM 752 O O . ARG A 1 91 ? -15.549 12.751 16.819 1.00 84.50 91 ARG A O 1
ATOM 759 N N . PRO A 1 92 ? -17.730 13.066 16.323 1.00 85.88 92 PRO A N 1
ATOM 760 C CA . PRO A 1 92 ? -17.674 12.459 14.988 1.00 85.88 92 PRO A CA 1
ATOM 761 C C . PRO A 1 92 ? -16.653 13.129 14.061 1.00 85.88 92 PRO A C 1
ATOM 763 O O . PRO A 1 92 ? -15.909 12.441 13.373 1.00 85.88 92 PRO A O 1
ATOM 766 N N . LEU A 1 93 ? -16.518 14.459 14.110 1.00 85.75 93 LEU A N 1
ATOM 767 C CA . LEU A 1 93 ? -15.540 15.191 13.291 1.00 85.75 93 LEU A CA 1
ATOM 768 C C . LEU A 1 93 ? -14.089 14.774 13.572 1.00 85.75 93 LEU A C 1
ATOM 770 O O . LEU A 1 93 ? -13.274 14.690 12.658 1.00 85.75 93 LEU A O 1
ATOM 774 N N . ARG A 1 94 ? -13.765 14.456 14.833 1.00 84.81 94 ARG A N 1
ATOM 775 C CA . ARG A 1 94 ? -12.431 13.957 15.198 1.00 84.81 94 ARG A CA 1
ATOM 776 C C . ARG A 1 94 ? -12.160 12.590 14.573 1.00 84.81 94 ARG A C 1
ATOM 778 O O . ARG A 1 94 ? -11.019 12.302 14.230 1.00 84.81 94 ARG A O 1
ATOM 785 N N . TYR A 1 95 ? -13.193 11.761 14.446 1.00 85.56 95 TYR A N 1
ATOM 786 C CA . TYR A 1 95 ? -13.086 10.483 13.759 1.00 85.56 95 TYR A CA 1
ATOM 787 C C . TYR A 1 95 ? -12.965 10.674 12.242 1.00 85.56 95 TYR A C 1
ATOM 789 O O . TYR A 1 95 ? -12.042 10.125 11.648 1.00 85.56 95 TYR A O 1
ATOM 797 N N . ALA A 1 96 ? -13.817 11.503 11.633 1.00 87.81 96 ALA A N 1
ATOM 798 C CA . ALA A 1 96 ? -13.831 11.741 10.188 1.00 87.81 96 ALA A CA 1
ATOM 799 C C . ALA A 1 96 ? -12.479 12.230 9.632 1.00 87.81 96 ALA A C 1
ATOM 801 O O . ALA A 1 96 ? -12.082 11.812 8.551 1.00 87.81 96 ALA A O 1
ATOM 802 N N . VAL A 1 97 ? -11.754 13.064 10.389 1.00 87.44 97 VAL A N 1
ATOM 803 C CA . VAL A 1 97 ? -10.438 13.614 9.999 1.00 87.44 97 VAL A CA 1
ATOM 804 C C . VAL A 1 97 ? -9.262 12.701 10.409 1.00 87.44 97 VAL A C 1
ATOM 806 O O . VAL A 1 97 ? -8.109 12.971 10.085 1.00 87.44 97 VAL A O 1
ATOM 809 N N . SER A 1 98 ? -9.513 11.597 11.119 1.00 85.50 98 SER A N 1
ATOM 810 C CA . SER A 1 98 ? -8.467 10.613 11.445 1.00 85.50 98 SER A CA 1
ATOM 811 C C . SER A 1 98 ? -8.072 9.778 10.221 1.00 85.50 98 SER A C 1
ATOM 813 O O . SER A 1 98 ? -8.877 9.628 9.306 1.00 85.50 98 SER A O 1
ATOM 815 N N . ILE A 1 99 ? -6.876 9.168 10.215 1.00 84.44 99 ILE A N 1
ATOM 816 C CA . ILE A 1 99 ? -6.426 8.289 9.110 1.00 84.44 99 ILE A CA 1
ATOM 817 C C . ILE A 1 99 ? -7.476 7.214 8.797 1.00 84.44 99 ILE A C 1
ATOM 819 O O . ILE A 1 99 ? -7.830 7.006 7.641 1.00 84.44 99 ILE A O 1
ATOM 823 N N . TRP A 1 100 ? -8.030 6.590 9.836 1.00 85.12 100 TRP A N 1
ATOM 824 C CA . TRP A 1 100 ? -9.056 5.558 9.710 1.00 85.12 100 TRP A CA 1
ATOM 825 C C . TRP A 1 100 ? -10.374 6.088 9.135 1.00 85.12 100 TRP A C 1
ATOM 827 O O . TRP A 1 100 ? -10.973 5.437 8.282 1.00 85.12 100 TRP A O 1
ATOM 837 N N . GLY A 1 101 ? -10.801 7.285 9.549 1.00 88.25 101 GLY A N 1
ATOM 838 C CA . GLY A 1 101 ? -11.986 7.945 8.995 1.00 88.25 101 GLY A CA 1
ATOM 839 C C . GLY A 1 101 ? -11.804 8.391 7.543 1.00 88.25 101 GLY A C 1
ATOM 840 O O . GLY A 1 101 ? -12.740 8.276 6.756 1.00 88.25 101 GLY A O 1
ATOM 841 N N . ILE A 1 102 ? -10.597 8.831 7.170 1.00 90.12 102 ILE A N 1
ATOM 842 C CA . ILE A 1 102 ? -10.239 9.177 5.789 1.00 90.12 102 ILE A CA 1
ATOM 843 C C . ILE A 1 102 ? -10.246 7.925 4.906 1.00 90.12 102 ILE A C 1
ATOM 845 O O . ILE A 1 102 ? -10.800 7.974 3.813 1.00 90.12 102 ILE A O 1
ATOM 849 N N . ILE A 1 103 ? -9.687 6.800 5.369 1.00 90.44 103 ILE A N 1
ATOM 850 C CA . ILE A 1 103 ? -9.734 5.520 4.639 1.00 90.44 103 ILE A CA 1
ATOM 851 C C . ILE A 1 103 ? -11.187 5.084 4.406 1.00 90.44 103 ILE A C 1
ATOM 853 O O . ILE A 1 103 ? -11.542 4.705 3.288 1.00 90.44 103 ILE A O 1
ATOM 857 N N . ASP A 1 104 ? -12.043 5.176 5.428 1.00 90.06 104 ASP A N 1
ATOM 858 C CA . ASP A 1 104 ? -13.456 4.823 5.281 1.00 90.06 104 ASP A CA 1
ATOM 859 C C . ASP A 1 104 ? -14.167 5.749 4.286 1.00 90.06 104 ASP A C 1
ATOM 861 O O . ASP A 1 104 ? -14.888 5.262 3.414 1.00 90.06 104 ASP A O 1
ATOM 865 N N . LEU A 1 105 ? -13.904 7.057 4.344 1.00 91.56 105 LEU A N 1
ATOM 866 C CA . LEU A 1 105 ? -14.459 8.027 3.401 1.00 91.56 105 LEU A CA 1
ATOM 867 C C . LEU A 1 105 ? -13.984 7.760 1.964 1.00 91.56 105 LEU A C 1
ATOM 869 O O . LEU A 1 105 ? -14.803 7.687 1.051 1.00 91.56 105 LEU A O 1
ATOM 873 N N . LEU A 1 106 ? -12.681 7.552 1.753 1.00 90.56 106 LEU A N 1
ATOM 874 C CA . LEU A 1 106 ? -12.103 7.254 0.438 1.00 90.56 106 LEU A CA 1
ATOM 875 C C . LEU A 1 106 ? -12.643 5.951 -0.168 1.00 90.56 106 LEU A C 1
ATOM 877 O O . LEU A 1 106 ? -12.676 5.822 -1.387 1.00 90.56 106 LEU A O 1
ATOM 881 N N . SER A 1 107 ? -13.100 5.000 0.651 1.00 89.38 107 SER A N 1
ATOM 882 C CA . SER A 1 107 ? -13.678 3.742 0.161 1.00 89.38 107 SER A CA 1
ATOM 883 C C . SER A 1 107 ? -15.063 3.895 -0.487 1.00 89.38 107 SER A C 1
ATOM 885 O O . SER A 1 107 ? -15.428 3.089 -1.348 1.00 89.38 107 SER A O 1
ATOM 887 N N . ILE A 1 108 ? -15.824 4.923 -0.087 1.00 91.56 108 ILE A N 1
ATOM 888 C CA . ILE A 1 108 ? -17.190 5.193 -0.566 1.00 9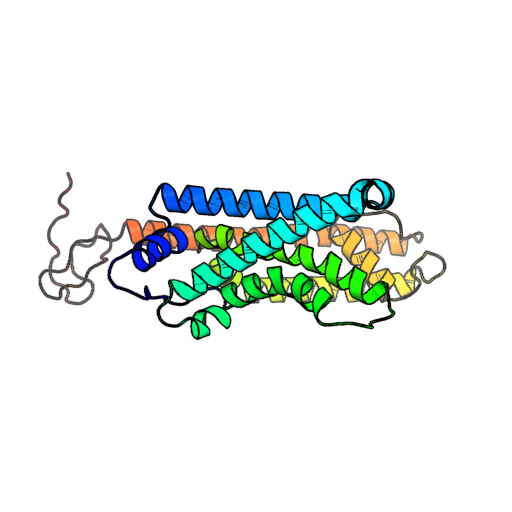1.56 108 ILE A CA 1
ATOM 889 C C . ILE A 1 108 ? -17.246 6.388 -1.525 1.00 91.56 108 ILE A C 1
ATOM 891 O O . ILE A 1 108 ? -18.094 6.433 -2.417 1.00 91.56 108 ILE A O 1
ATOM 895 N N . LEU A 1 109 ? -16.319 7.339 -1.381 1.00 90.44 109 LEU A N 1
ATOM 896 C CA . LEU A 1 109 ? -16.300 8.601 -2.117 1.00 90.44 109 LEU A CA 1
ATOM 897 C C . LEU A 1 109 ? -16.326 8.431 -3.650 1.00 90.44 109 LEU A C 1
ATOM 899 O O . LEU A 1 109 ? -17.127 9.125 -4.277 1.00 90.44 109 LEU A O 1
ATOM 903 N N . PRO A 1 110 ? -15.557 7.515 -4.283 1.00 88.06 110 PRO A N 1
ATOM 904 C CA . PRO A 1 110 ? -15.572 7.372 -5.741 1.00 88.06 110 PRO A CA 1
ATOM 905 C C . PRO A 1 110 ? -16.957 7.043 -6.316 1.00 88.06 110 PRO A C 1
ATOM 907 O O . PRO A 1 110 ? -17.297 7.510 -7.401 1.00 88.06 110 PRO A O 1
ATOM 910 N N . ALA A 1 111 ? -17.780 6.278 -5.587 1.00 86.69 111 ALA A N 1
ATOM 911 C CA . ALA A 1 111 ? -19.130 5.917 -6.021 1.00 86.69 111 ALA A CA 1
ATOM 912 C C . ALA A 1 111 ? -20.104 7.104 -5.958 1.00 86.69 111 ALA A C 1
ATOM 914 O O . ALA A 1 111 ? -20.897 7.305 -6.877 1.00 86.69 111 ALA A O 1
ATOM 915 N N . TYR A 1 112 ? -20.001 7.950 -4.932 1.00 88.62 112 TYR A N 1
ATOM 916 C CA . TYR A 1 112 ? -20.819 9.161 -4.849 1.00 88.62 112 TYR A CA 1
ATOM 917 C C . TYR A 1 112 ? -20.359 10.233 -5.836 1.00 88.62 112 TYR A C 1
ATOM 919 O O . TYR A 1 112 ? -21.196 10.846 -6.495 1.00 88.62 112 TYR A O 1
ATOM 927 N N . LEU A 1 113 ? -19.047 10.416 -6.021 1.00 86.56 113 LEU A N 1
ATOM 928 C CA . LEU A 1 113 ? -18.516 11.347 -7.023 1.00 86.56 113 LEU A CA 1
ATOM 929 C C . LEU A 1 113 ? -19.000 11.006 -8.437 1.00 86.56 113 LEU A C 1
ATOM 931 O O . LEU A 1 113 ? -19.293 11.919 -9.201 1.00 86.56 113 LEU A O 1
ATOM 935 N N . SER A 1 114 ? -19.174 9.721 -8.771 1.00 81.25 114 SER A N 1
ATOM 936 C CA . SER A 1 114 ? -19.746 9.344 -10.071 1.00 81.25 114 SER A CA 1
ATOM 937 C C . SER A 1 114 ? -21.204 9.779 -10.285 1.00 81.25 114 SER A C 1
ATOM 939 O O . SER A 1 114 ? -21.618 9.869 -11.435 1.00 81.25 114 SER A O 1
ATOM 941 N N . LEU A 1 115 ? -21.970 10.082 -9.226 1.00 79.88 115 LEU A N 1
ATOM 942 C CA . LEU A 1 115 ? -23.345 10.596 -9.336 1.00 79.88 115 LEU A CA 1
ATOM 943 C C . LEU A 1 115 ? -23.405 12.123 -9.483 1.00 79.88 115 LEU A C 1
ATOM 945 O O . LEU A 1 115 ? -24.269 12.641 -10.184 1.00 79.88 115 LEU A O 1
ATOM 949 N N . PHE A 1 116 ? -22.504 12.845 -8.808 1.00 75.25 116 PHE A N 1
ATOM 950 C CA . PHE A 1 116 ? -22.518 14.314 -8.739 1.00 75.25 116 PHE A CA 1
ATOM 951 C C . PHE A 1 116 ? -21.761 15.008 -9.872 1.00 75.25 116 PHE A C 1
ATOM 953 O O . PHE A 1 116 ? -21.748 16.236 -9.919 1.00 75.25 116 PHE A O 1
ATOM 960 N N . ILE A 1 117 ? -21.150 14.253 -10.787 1.00 70.00 117 ILE A N 1
ATOM 961 C CA . ILE A 1 117 ? -20.497 14.791 -11.985 1.00 70.00 117 ILE A CA 1
ATOM 962 C C . ILE A 1 117 ? -21.379 14.490 -13.217 1.00 70.00 117 ILE A C 1
ATOM 964 O O . ILE A 1 117 ? -21.046 13.609 -14.015 1.00 70.00 117 ILE A O 1
ATOM 968 N N . PRO A 1 118 ? -22.525 15.181 -13.404 1.00 53.72 118 PRO A N 1
ATOM 969 C CA . PRO A 1 118 ? -23.265 15.113 -14.655 1.00 53.72 118 PRO A CA 1
ATOM 970 C C . PRO A 1 118 ? -22.473 15.849 -15.748 1.00 53.72 118 PRO A C 1
ATOM 972 O O . PRO A 1 118 ? -22.089 17.004 -15.581 1.00 53.72 118 PRO A O 1
ATOM 975 N N . GLY A 1 119 ? -22.209 15.179 -16.873 1.00 58.84 119 GLY A N 1
ATOM 976 C CA . GLY A 1 119 ? -21.601 15.807 -18.056 1.00 58.84 119 GLY A CA 1
ATOM 977 C C . GLY A 1 119 ? -20.081 15.671 -18.221 1.00 58.84 119 GLY A C 1
ATOM 978 O O . GLY A 1 119 ? -19.537 16.258 -19.154 1.00 58.84 119 GLY A O 1
ATOM 979 N N . ALA A 1 120 ? -19.373 14.874 -17.409 1.00 50.16 120 ALA A N 1
ATOM 980 C CA . ALA A 1 120 ? -17.972 14.540 -17.701 1.00 50.16 120 ALA A CA 1
ATOM 981 C C . ALA A 1 120 ? -17.884 13.580 -18.900 1.00 50.16 120 ALA A C 1
ATOM 983 O O . ALA A 1 120 ? -17.760 12.366 -18.749 1.00 50.16 120 ALA A O 1
ATOM 984 N N . GLN A 1 121 ? -17.927 14.140 -20.111 1.00 47.75 121 GLN A N 1
ATOM 985 C CA . GLN A 1 121 ? -17.748 13.452 -21.394 1.00 47.75 121 GLN A CA 1
ATOM 986 C C . GLN A 1 121 ? -16.321 12.932 -21.633 1.00 47.75 121 GLN A C 1
ATOM 988 O O . GLN A 1 121 ? -15.855 12.838 -22.765 1.00 47.75 121 GLN A O 1
ATOM 993 N N . SER A 1 122 ? -15.616 12.517 -20.586 1.00 59.72 122 SER A N 1
ATOM 994 C CA . SER A 1 122 ? -14.582 11.516 -20.768 1.00 59.72 122 SER A CA 1
ATOM 995 C C . SER A 1 122 ? -15.034 10.259 -20.040 1.00 59.72 122 SER A C 1
ATOM 997 O O . SER A 1 122 ? -14.970 10.142 -18.817 1.00 59.72 122 SER A O 1
ATOM 999 N N . LEU A 1 123 ? -15.460 9.266 -20.826 1.00 67.88 123 LEU A N 1
ATOM 1000 C CA . LEU A 1 123 ? -15.617 7.882 -20.367 1.00 67.88 123 LEU A CA 1
ATOM 1001 C C . LEU A 1 123 ? -14.394 7.431 -19.540 1.00 67.88 123 LEU A C 1
ATOM 1003 O O . LEU A 1 123 ? -14.526 6.595 -18.656 1.00 67.88 123 LEU A O 1
ATOM 1007 N N . LEU A 1 124 ? -13.221 8.025 -19.791 1.00 72.00 124 LEU A N 1
ATOM 1008 C CA . LEU A 1 124 ? -11.985 7.841 -19.035 1.00 72.00 124 LEU A CA 1
ATOM 1009 C C . LEU A 1 124 ? -12.079 8.256 -17.559 1.00 72.00 124 LEU A C 1
ATOM 1011 O O . LEU A 1 124 ? -11.651 7.476 -16.716 1.00 72.00 124 LEU A O 1
ATOM 1015 N N . VAL A 1 125 ? -12.645 9.421 -17.213 1.00 78.50 125 VAL A N 1
ATOM 1016 C CA . VAL A 1 125 ? -12.735 9.859 -15.804 1.00 78.50 125 VAL A CA 1
ATOM 1017 C C . VAL A 1 125 ? -13.700 8.971 -15.026 1.00 78.50 125 VAL A C 1
ATOM 1019 O O . VAL A 1 125 ? -13.364 8.508 -13.939 1.00 78.50 125 VAL A O 1
ATOM 1022 N N . VAL A 1 126 ? -14.862 8.653 -15.600 1.00 75.19 126 VAL A N 1
ATOM 1023 C CA . VAL A 1 126 ? -15.833 7.747 -14.962 1.00 75.19 126 VAL A CA 1
ATOM 1024 C C . VAL A 1 126 ? -15.247 6.338 -14.794 1.00 75.19 126 VAL A C 1
ATOM 1026 O O . VAL A 1 126 ? -15.395 5.736 -13.729 1.00 75.19 126 VAL A O 1
ATOM 1029 N N . ARG A 1 127 ? -14.517 5.825 -15.798 1.00 77.19 127 ARG A N 1
ATOM 1030 C CA . ARG A 1 127 ? -13.788 4.545 -15.697 1.00 77.19 127 ARG A CA 1
ATOM 1031 C C . ARG A 1 127 ? -12.702 4.587 -14.624 1.00 77.19 127 ARG A C 1
ATOM 1033 O O . ARG A 1 127 ? -12.603 3.650 -13.838 1.00 77.19 127 ARG A O 1
ATOM 1040 N N . ALA A 1 128 ? -11.923 5.665 -14.553 1.00 82.12 128 ALA A N 1
ATOM 1041 C CA . ALA A 1 128 ? -10.892 5.826 -13.535 1.00 82.12 128 ALA A CA 1
ATOM 1042 C C . ALA A 1 128 ? -11.506 5.835 -12.127 1.00 82.12 128 ALA A C 1
ATOM 1044 O O . ALA A 1 128 ? -11.077 5.055 -11.283 1.00 82.12 128 ALA A O 1
ATOM 1045 N N . LEU A 1 129 ? -12.565 6.623 -11.890 1.00 83.50 129 LEU A N 1
ATOM 1046 C CA . LEU A 1 129 ? -13.286 6.658 -10.609 1.00 83.50 129 LEU A CA 1
ATOM 1047 C C . LEU A 1 129 ? -13.838 5.282 -10.211 1.00 83.50 129 LEU A C 1
ATOM 1049 O O . LEU A 1 129 ? -13.782 4.919 -9.035 1.00 83.50 129 LEU A O 1
ATOM 1053 N N . ARG A 1 130 ? -14.316 4.489 -11.179 1.00 80.50 130 ARG A N 1
ATOM 1054 C CA . ARG A 1 130 ? -14.734 3.102 -10.939 1.00 80.50 130 ARG A CA 1
ATOM 1055 C C . ARG A 1 130 ? -13.570 2.239 -10.448 1.00 80.50 130 ARG A C 1
ATOM 1057 O O . ARG A 1 130 ? -13.736 1.517 -9.470 1.00 80.50 130 ARG A O 1
ATOM 1064 N N . MET A 1 131 ? -12.388 2.357 -11.054 1.00 82.94 131 MET A N 1
ATOM 1065 C CA . MET A 1 131 ? -11.196 1.625 -10.608 1.00 82.94 131 MET A CA 1
ATOM 1066 C C . MET A 1 131 ? -10.732 2.056 -9.212 1.00 82.94 131 MET A C 1
ATOM 1068 O O . MET A 1 131 ? -10.323 1.205 -8.426 1.00 82.94 131 MET A O 1
ATOM 1072 N N . LEU A 1 132 ? -10.871 3.340 -8.847 1.00 87.50 132 LEU A N 1
ATOM 1073 C CA . LEU A 1 132 ? -10.528 3.828 -7.500 1.00 87.50 132 LEU A CA 1
ATOM 1074 C C . LEU A 1 132 ? -11.351 3.157 -6.391 1.00 87.50 132 LEU A C 1
ATOM 1076 O O . LEU A 1 132 ? -10.948 3.192 -5.231 1.00 87.50 132 LEU A O 1
ATOM 1080 N N . ARG A 1 133 ? -12.465 2.485 -6.712 1.00 86.50 133 ARG A N 1
ATOM 1081 C CA . ARG A 1 133 ? -13.203 1.667 -5.738 1.00 86.50 133 ARG A CA 1
ATOM 1082 C C . ARG A 1 133 ? -12.331 0.562 -5.144 1.00 86.50 133 ARG A C 1
ATOM 1084 O O . ARG A 1 133 ? -12.616 0.166 -4.016 1.00 86.50 133 ARG A O 1
ATOM 1091 N N . VAL A 1 134 ? -11.244 0.146 -5.816 1.00 87.69 134 VAL A N 1
ATOM 1092 C CA . VAL A 1 134 ? -10.220 -0.766 -5.270 1.00 87.69 134 VAL A CA 1
ATOM 1093 C C . VAL A 1 134 ? -9.621 -0.251 -3.960 1.00 87.69 134 VAL A C 1
ATOM 1095 O O . VAL A 1 134 ? -9.261 -1.056 -3.108 1.00 87.69 134 VAL A O 1
ATOM 1098 N N . PHE A 1 135 ? -9.603 1.068 -3.719 1.00 87.50 135 PHE A N 1
ATOM 1099 C CA . PHE A 1 135 ? -9.119 1.654 -2.466 1.00 87.50 135 PHE A CA 1
ATOM 1100 C C . PHE A 1 135 ? -9.897 1.204 -1.230 1.00 87.50 135 PHE A C 1
ATOM 1102 O O . PHE A 1 135 ? -9.374 1.319 -0.125 1.00 87.50 135 PHE A O 1
ATOM 1109 N N . ARG A 1 136 ? -11.094 0.616 -1.371 1.00 89.12 136 ARG A N 1
ATOM 1110 C CA . ARG A 1 136 ? -11.766 -0.049 -0.243 1.00 89.12 136 ARG A CA 1
ATOM 1111 C C . ARG A 1 136 ? -10.925 -1.163 0.385 1.00 89.12 136 ARG A C 1
ATOM 1113 O O . ARG A 1 136 ? -11.104 -1.435 1.567 1.00 89.12 136 ARG A O 1
ATOM 1120 N N . ILE A 1 137 ? -9.960 -1.735 -0.349 1.00 89.75 137 ILE A N 1
ATOM 1121 C CA . ILE A 1 137 ? -8.967 -2.675 0.191 1.00 89.75 137 ILE A CA 1
ATOM 1122 C C . ILE A 1 137 ? -8.166 -2.069 1.347 1.00 89.75 137 ILE A C 1
ATOM 1124 O O . ILE A 1 137 ? -7.775 -2.785 2.264 1.00 89.75 137 ILE A O 1
ATOM 1128 N N . LEU A 1 138 ? -7.983 -0.744 1.366 1.00 87.94 138 LEU A N 1
ATOM 1129 C CA . LEU A 1 138 ? -7.280 -0.049 2.439 1.00 87.94 138 LEU A CA 1
ATOM 1130 C C . LEU A 1 138 ? -7.994 -0.209 3.787 1.00 87.94 138 LEU A C 1
ATOM 1132 O O . LEU A 1 138 ? -7.322 -0.160 4.815 1.00 87.94 138 LEU A O 1
ATOM 1136 N N . LYS A 1 139 ? -9.307 -0.493 3.821 1.00 85.12 139 LYS A N 1
ATOM 1137 C CA . LYS A 1 139 ? -10.015 -0.830 5.070 1.00 85.12 139 LYS A CA 1
ATOM 1138 C C . LYS A 1 139 ? -9.429 -2.065 5.762 1.00 85.12 139 LYS A C 1
ATOM 1140 O O . LYS A 1 139 ? -9.469 -2.127 6.988 1.00 85.12 139 LYS A O 1
ATOM 1145 N N . LEU A 1 140 ? -8.832 -3.002 5.013 1.00 85.06 140 LEU A N 1
ATOM 1146 C CA . LEU A 1 140 ? -8.195 -4.195 5.585 1.00 85.06 140 LEU A CA 1
ATOM 1147 C C . LEU A 1 140 ? -7.019 -3.850 6.504 1.00 85.06 140 LEU A C 1
ATOM 1149 O O . LEU A 1 140 ? -6.761 -4.569 7.464 1.00 85.06 140 LEU A O 1
ATOM 1153 N N . THR A 1 141 ? -6.340 -2.725 6.254 1.00 79.81 141 THR A N 1
ATOM 1154 C CA . THR A 1 141 ? -5.185 -2.302 7.061 1.00 79.81 141 THR A CA 1
ATOM 1155 C C . THR A 1 141 ? -5.538 -2.056 8.530 1.00 79.81 141 THR A C 1
ATOM 1157 O O . THR A 1 141 ? -4.677 -2.233 9.387 1.00 79.81 141 THR A O 1
ATOM 1160 N N . ARG A 1 142 ? -6.804 -1.739 8.842 1.00 76.75 142 ARG A N 1
ATOM 1161 C CA . ARG A 1 142 ? -7.289 -1.564 10.219 1.00 76.75 142 ARG A CA 1
ATOM 1162 C C . ARG A 1 142 ? -7.283 -2.867 11.009 1.00 76.75 142 ARG A C 1
ATOM 1164 O O . ARG A 1 142 ? -6.876 -2.877 12.160 1.00 76.75 142 ARG A O 1
ATOM 1171 N N . TYR A 1 143 ? -7.683 -3.964 10.376 1.00 73.38 143 TYR A N 1
ATOM 1172 C CA . TYR A 1 143 ? -7.711 -5.276 11.027 1.00 73.38 143 TYR A CA 1
ATOM 1173 C C . TYR A 1 143 ? -6.297 -5.850 11.204 1.00 73.38 143 TYR A C 1
ATOM 1175 O O . TYR A 1 143 ? -6.052 -6.654 12.094 1.00 73.38 143 TYR A O 1
ATOM 1183 N N . ILE A 1 144 ? -5.333 -5.389 10.397 1.00 67.12 144 ILE A N 1
ATOM 1184 C CA . ILE A 1 144 ? -3.904 -5.676 10.602 1.00 67.12 144 ILE A CA 1
ATOM 1185 C C . ILE A 1 144 ? -3.347 -4.844 11.780 1.00 67.12 144 ILE A C 1
ATOM 1187 O O . ILE A 1 144 ? -2.474 -5.315 12.516 1.00 67.12 144 ILE A O 1
ATOM 1191 N N . GLU A 1 145 ? -3.859 -3.622 11.994 1.00 56.56 145 GLU A N 1
ATOM 1192 C CA . GLU A 1 145 ? -3.471 -2.718 13.092 1.00 56.56 145 GLU A CA 1
ATOM 1193 C C . GLU A 1 145 ? -3.858 -3.249 14.482 1.00 56.56 145 GLU A C 1
ATOM 1195 O O . GLU A 1 145 ? -3.213 -2.863 15.452 1.00 56.56 145 GLU A O 1
ATOM 1200 N N . GLU A 1 146 ? -4.811 -4.180 14.608 1.00 53.09 146 GLU A N 1
ATOM 1201 C CA . GLU A 1 146 ? -5.147 -4.824 15.895 1.00 53.09 146 GLU A CA 1
ATOM 1202 C C . GLU A 1 146 ? -3.944 -5.535 16.538 1.00 53.09 146 GLU A C 1
ATOM 1204 O O . GLU A 1 146 ? -3.889 -5.701 17.755 1.00 53.09 146 GLU A O 1
ATOM 1209 N N . SER A 1 147 ? -2.915 -5.864 15.747 1.00 49.41 147 SER A N 1
ATOM 1210 C CA . SER A 1 147 ? -1.636 -6.341 16.275 1.00 49.41 147 SER A CA 1
ATOM 1211 C C . SER A 1 147 ? -0.788 -5.243 16.923 1.00 49.41 147 SER A C 1
ATOM 1213 O O . SER A 1 147 ? 0.046 -5.584 17.752 1.00 49.41 147 SER A O 1
ATOM 1215 N N . GLY A 1 148 ? -0.977 -3.960 16.565 1.00 56.06 148 GLY A N 1
ATOM 1216 C CA . GLY A 1 148 ? -0.353 -2.722 17.074 1.00 56.06 148 GLY A CA 1
ATOM 1217 C C . GLY A 1 148 ? 1.169 -2.627 16.916 1.00 56.06 148 GLY A C 1
ATOM 1218 O O . GLY A 1 148 ? 1.719 -1.592 16.541 1.00 56.06 148 GLY A O 1
ATOM 1219 N N . VAL A 1 149 ? 1.846 -3.734 17.172 1.00 63.25 149 VAL A N 1
ATOM 1220 C CA . VAL A 1 149 ? 3.272 -3.988 17.131 1.00 63.25 149 VAL A CA 1
ATOM 1221 C C . VAL A 1 149 ? 3.801 -3.860 15.709 1.00 63.25 149 VAL A C 1
ATOM 1223 O O . VAL A 1 149 ? 4.848 -3.251 15.534 1.00 63.25 149 VAL A O 1
ATOM 1226 N N . LEU A 1 150 ? 3.083 -4.332 14.684 1.00 66.12 150 LEU A N 1
ATOM 1227 C CA . LEU A 1 150 ? 3.584 -4.344 13.302 1.00 66.12 150 LEU A CA 1
ATOM 1228 C C . LEU A 1 150 ? 3.808 -2.937 12.734 1.00 66.12 150 LEU A C 1
ATOM 1230 O O . LEU A 1 150 ? 4.935 -2.565 12.396 1.00 66.12 150 LEU A O 1
ATOM 1234 N N . LEU A 1 151 ? 2.752 -2.119 12.678 1.00 67.88 151 LEU A N 1
ATOM 1235 C CA . LEU A 1 151 ? 2.851 -0.747 12.169 1.00 67.88 151 LEU A CA 1
ATOM 1236 C C . LEU A 1 151 ? 3.753 0.125 13.052 1.00 67.88 151 LEU A C 1
ATOM 1238 O O . LEU A 1 151 ? 4.495 0.964 12.537 1.00 67.88 151 LEU A O 1
ATOM 1242 N N . GLN A 1 152 ? 3.730 -0.078 14.374 1.00 69.19 152 GLN A N 1
ATOM 1243 C CA . GLN A 1 152 ? 4.614 0.653 15.283 1.00 69.19 152 GLN A CA 1
ATOM 1244 C C . GLN A 1 152 ? 6.084 0.276 15.077 1.00 69.19 152 GLN A C 1
ATOM 1246 O O . GLN A 1 152 ? 6.926 1.173 15.065 1.00 69.19 152 GLN A O 1
ATOM 1251 N N . SER A 1 153 ? 6.394 -1.001 14.849 1.00 71.69 153 SER A N 1
ATOM 1252 C CA . SER A 1 153 ? 7.751 -1.480 14.552 1.00 71.69 153 SER A CA 1
ATOM 1253 C C . SER A 1 153 ? 8.265 -0.907 13.233 1.00 71.69 153 SER A C 1
ATOM 1255 O O . SER A 1 153 ? 9.378 -0.382 13.168 1.00 71.69 153 SER A O 1
ATOM 1257 N N . LEU A 1 154 ? 7.429 -0.892 12.189 1.00 74.19 154 LEU A N 1
ATOM 1258 C CA . LEU A 1 154 ? 7.771 -0.249 10.916 1.00 74.19 154 LEU A CA 1
ATOM 1259 C C . LEU A 1 154 ? 8.017 1.254 11.088 1.00 74.19 154 LEU A C 1
ATOM 1261 O O . LEU A 1 154 ? 8.986 1.790 10.551 1.00 74.19 154 LEU A O 1
ATOM 1265 N N . TRP A 1 155 ? 7.196 1.941 11.888 1.00 77.00 155 TRP A N 1
ATOM 1266 C CA . TRP A 1 155 ? 7.383 3.365 12.161 1.00 77.00 155 TRP A CA 1
ATOM 1267 C C . TRP A 1 155 ? 8.654 3.656 12.965 1.00 77.00 155 TRP A C 1
ATOM 1269 O O . TRP A 1 155 ? 9.360 4.620 12.664 1.00 77.00 155 TRP A O 1
ATOM 1279 N N . ARG A 1 156 ? 8.987 2.827 13.962 1.00 76.88 156 ARG A N 1
ATOM 1280 C CA . ARG A 1 156 ? 10.266 2.905 14.692 1.00 76.88 156 ARG A CA 1
ATOM 1281 C C . ARG A 1 156 ? 11.446 2.678 13.742 1.00 76.88 156 ARG A C 1
ATOM 1283 O O . ARG A 1 156 ? 12.428 3.418 13.783 1.00 76.88 156 ARG A O 1
ATOM 1290 N N . SER A 1 157 ? 11.290 1.751 12.800 1.00 81.19 157 SER A N 1
ATOM 1291 C CA . SER A 1 157 ? 12.293 1.410 11.788 1.00 81.19 157 SER A CA 1
ATOM 1292 C C . SER A 1 157 ? 12.335 2.349 10.580 1.00 81.19 157 SER A C 1
ATOM 1294 O O . SER A 1 157 ? 13.221 2.206 9.739 1.00 81.19 157 SER A O 1
ATOM 1296 N N . ARG A 1 158 ? 11.454 3.357 10.488 1.00 85.31 158 ARG A N 1
ATOM 1297 C CA . ARG A 1 158 ? 11.312 4.214 9.294 1.00 85.31 158 ARG A CA 1
ATOM 1298 C C . ARG A 1 158 ? 12.615 4.864 8.840 1.00 85.31 158 ARG A C 1
ATOM 1300 O O . ARG A 1 158 ? 12.854 4.965 7.648 1.00 85.31 158 ARG A O 1
ATOM 1307 N N . ARG A 1 159 ? 13.482 5.287 9.770 1.00 86.69 159 ARG A N 1
ATOM 1308 C CA . ARG A 1 159 ? 14.767 5.914 9.418 1.00 86.69 159 ARG A CA 1
ATOM 1309 C C . ARG A 1 159 ? 15.707 4.900 8.761 1.00 86.69 159 ARG A C 1
ATOM 1311 O O . ARG A 1 159 ? 16.342 5.235 7.772 1.00 86.69 159 ARG A O 1
ATOM 1318 N N . LYS A 1 160 ? 15.746 3.665 9.275 1.00 87.38 160 LYS A N 1
ATOM 1319 C CA . LYS A 1 160 ? 16.536 2.560 8.708 1.00 87.38 160 LYS A CA 1
ATOM 1320 C C . LYS A 1 160 ? 15.991 2.153 7.331 1.00 87.38 160 LYS A C 1
ATOM 1322 O O . LYS A 1 160 ? 16.766 2.009 6.395 1.00 87.38 160 LYS A O 1
ATOM 1327 N N . ILE A 1 161 ? 14.664 2.056 7.195 1.00 87.12 161 ILE A N 1
ATOM 1328 C CA . ILE A 1 161 ? 13.985 1.752 5.923 1.00 87.12 161 ILE A CA 1
ATOM 1329 C C . ILE A 1 161 ? 14.240 2.851 4.886 1.00 87.12 161 ILE A C 1
ATOM 1331 O O . ILE A 1 161 ? 14.572 2.545 3.748 1.00 87.12 161 ILE A O 1
ATOM 1335 N N . LEU A 1 162 ? 14.127 4.129 5.264 1.00 89.06 162 LEU A N 1
ATOM 1336 C CA . LEU A 1 162 ? 14.398 5.242 4.353 1.00 89.06 162 LEU A CA 1
ATOM 1337 C C . LEU A 1 162 ? 15.844 5.220 3.860 1.00 89.06 162 LEU A C 1
ATOM 1339 O O . LEU A 1 162 ? 16.057 5.339 2.661 1.00 89.06 162 LEU A O 1
ATOM 1343 N N . LEU A 1 163 ? 16.823 5.022 4.750 1.00 90.50 163 LEU A N 1
ATOM 1344 C CA . LEU A 1 163 ? 18.229 4.893 4.354 1.00 90.50 163 LEU A CA 1
ATOM 1345 C C . LEU A 1 163 ? 18.431 3.746 3.358 1.00 90.50 163 LEU A C 1
ATOM 1347 O O . LEU A 1 163 ? 19.061 3.947 2.327 1.00 90.50 163 LEU A O 1
ATOM 1351 N N . PHE A 1 164 ? 17.832 2.584 3.625 1.00 90.81 164 PHE A N 1
ATOM 1352 C CA . PHE A 1 164 ? 17.853 1.446 2.710 1.00 90.81 164 PHE A CA 1
ATOM 1353 C C . PHE A 1 164 ? 17.263 1.790 1.332 1.00 90.81 164 PHE A C 1
ATOM 1355 O O . PHE A 1 164 ? 17.910 1.550 0.314 1.00 90.81 164 PHE A O 1
ATOM 1362 N N . LEU A 1 165 ? 16.075 2.405 1.284 1.00 91.88 165 LEU A N 1
ATOM 1363 C CA . LEU A 1 165 ? 15.441 2.818 0.028 1.00 91.88 165 LEU A CA 1
ATOM 1364 C C . LEU A 1 165 ? 16.291 3.845 -0.729 1.00 91.88 165 LEU A C 1
ATOM 1366 O O . LEU A 1 165 ? 16.436 3.733 -1.944 1.00 91.88 165 LEU A O 1
ATOM 1370 N N . PHE A 1 166 ? 16.900 4.806 -0.028 1.00 93.94 166 PHE A N 1
ATOM 1371 C CA . PHE A 1 166 ? 17.832 5.757 -0.637 1.00 93.94 166 PHE A CA 1
ATOM 1372 C C . PHE A 1 166 ? 19.043 5.049 -1.252 1.00 93.94 166 PHE A C 1
ATOM 1374 O O . PHE A 1 166 ? 19.415 5.360 -2.383 1.00 93.94 166 PHE A O 1
ATOM 1381 N N . THR A 1 167 ? 19.636 4.073 -0.558 1.00 92.94 167 THR A N 1
ATOM 1382 C CA . THR A 1 167 ? 20.744 3.269 -1.092 1.00 92.94 167 THR A CA 1
ATOM 1383 C C . THR A 1 167 ? 20.329 2.493 -2.343 1.00 92.94 167 THR A C 1
ATOM 1385 O O . THR A 1 167 ? 21.027 2.570 -3.352 1.00 92.94 167 THR A O 1
ATOM 1388 N N . VAL A 1 168 ? 19.176 1.814 -2.326 1.00 94.06 168 VAL A N 1
ATOM 1389 C CA . VAL A 1 168 ? 18.651 1.071 -3.488 1.00 94.06 168 VAL A CA 1
ATOM 1390 C C . VAL A 1 168 ? 18.430 1.994 -4.684 1.00 94.06 168 VAL A C 1
ATOM 1392 O O . VAL A 1 168 ? 18.881 1.689 -5.788 1.00 94.06 168 VAL A O 1
ATOM 1395 N N . ILE A 1 169 ? 17.793 3.150 -4.474 1.00 95.56 169 ILE A N 1
ATOM 1396 C CA . ILE A 1 169 ? 17.562 4.144 -5.531 1.00 95.56 169 ILE A CA 1
ATOM 1397 C C . ILE A 1 169 ? 18.894 4.658 -6.087 1.00 95.56 169 ILE A C 1
ATOM 1399 O O . ILE A 1 169 ? 19.053 4.759 -7.299 1.00 95.56 169 ILE A O 1
ATOM 1403 N N . THR A 1 170 ? 19.872 4.927 -5.222 1.00 96.50 170 THR A N 1
ATOM 1404 C CA . THR A 1 170 ? 21.193 5.426 -5.632 1.00 96.50 170 THR A CA 1
ATOM 1405 C C . THR A 1 170 ? 21.923 4.404 -6.502 1.00 96.50 170 THR A C 1
ATOM 1407 O O . THR A 1 170 ? 22.389 4.745 -7.587 1.00 96.50 170 THR A O 1
ATOM 1410 N N . ILE A 1 171 ? 21.967 3.136 -6.078 1.00 95.88 171 ILE A N 1
ATOM 1411 C CA . ILE A 1 171 ? 22.579 2.051 -6.859 1.00 95.88 171 ILE A CA 1
ATOM 1412 C C . ILE A 1 171 ? 21.842 1.873 -8.189 1.00 95.88 171 ILE A C 1
ATOM 1414 O O . ILE A 1 171 ? 22.484 1.722 -9.222 1.00 95.88 171 ILE A O 1
ATOM 1418 N N . THR A 1 172 ? 20.510 1.948 -8.185 1.00 96.44 172 THR A N 1
ATOM 1419 C CA . THR A 1 172 ? 19.683 1.844 -9.396 1.00 96.44 172 THR A CA 1
ATOM 1420 C C . THR A 1 172 ? 20.006 2.951 -10.400 1.00 96.44 172 THR A C 1
ATOM 1422 O O . THR A 1 172 ? 20.157 2.673 -11.587 1.00 96.44 172 THR A O 1
ATOM 1425 N N . ILE A 1 173 ? 20.148 4.199 -9.942 1.00 97.56 173 ILE A N 1
ATOM 1426 C CA . ILE A 1 173 ? 20.518 5.333 -10.801 1.00 97.56 173 ILE A CA 1
ATOM 1427 C C . ILE A 1 173 ? 21.919 5.126 -11.382 1.00 97.56 173 ILE A C 1
ATOM 1429 O O . ILE A 1 173 ? 22.108 5.297 -12.587 1.00 97.56 173 ILE A O 1
ATOM 1433 N N . ILE A 1 174 ? 22.892 4.727 -10.555 1.00 97.62 174 ILE A N 1
ATOM 1434 C CA . ILE A 1 174 ? 24.278 4.505 -10.990 1.00 97.62 174 ILE A CA 1
ATOM 1435 C C . ILE A 1 174 ? 24.348 3.358 -12.004 1.00 97.62 174 ILE A C 1
ATOM 1437 O O . ILE A 1 174 ? 24.875 3.543 -13.099 1.00 97.62 174 ILE A O 1
ATOM 1441 N N . ALA A 1 175 ? 23.787 2.195 -11.671 1.00 96.75 175 ALA A N 1
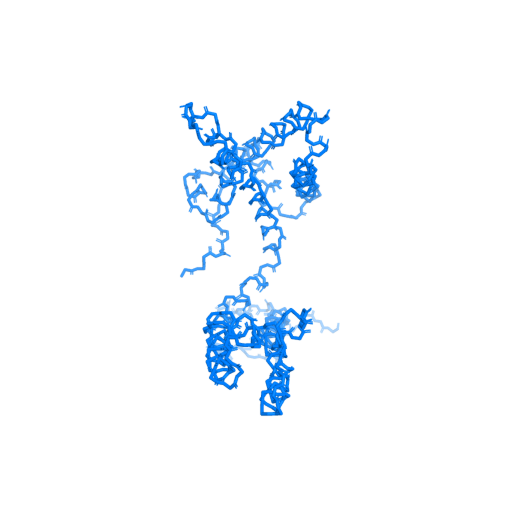ATOM 1442 C CA . ALA A 1 175 ? 23.797 1.016 -12.531 1.00 96.75 175 ALA A CA 1
ATOM 1443 C C . ALA A 1 175 ? 23.020 1.256 -13.832 1.00 96.75 175 ALA A C 1
ATOM 1445 O O . ALA A 1 175 ? 23.512 0.922 -14.906 1.00 96.75 175 ALA A O 1
ATOM 1446 N N . GLY A 1 176 ? 21.847 1.893 -13.756 1.00 96.94 176 GLY A N 1
ATOM 1447 C CA . GLY A 1 176 ? 21.056 2.251 -14.932 1.00 96.94 176 GLY A CA 1
ATOM 1448 C C . GLY A 1 176 ? 21.790 3.228 -15.852 1.00 96.94 176 GLY A C 1
ATOM 1449 O O . GLY A 1 176 ? 21.838 3.014 -17.059 1.00 96.94 176 GLY A O 1
ATOM 1450 N N . THR A 1 177 ? 22.427 4.263 -15.299 1.00 97.25 177 THR A N 1
ATOM 1451 C CA . THR A 1 177 ? 23.215 5.222 -16.095 1.00 97.25 177 THR A CA 1
ATOM 1452 C C . THR A 1 177 ? 24.434 4.555 -16.732 1.00 97.25 177 THR A C 1
ATOM 1454 O O . THR A 1 177 ? 24.719 4.786 -17.904 1.00 97.25 177 THR A O 1
ATOM 1457 N N . LEU A 1 178 ? 25.132 3.693 -15.990 1.00 97.06 178 LEU A N 1
ATOM 1458 C CA . LEU A 1 178 ? 26.283 2.953 -16.499 1.00 97.06 178 LEU A CA 1
ATOM 1459 C C . LEU A 1 178 ? 25.884 2.022 -17.653 1.00 97.06 178 LEU A C 1
ATOM 1461 O O . LEU A 1 178 ? 26.536 2.022 -18.692 1.00 97.06 178 LEU A O 1
ATOM 1465 N N . MET A 1 179 ? 24.784 1.284 -17.505 1.00 96.50 179 MET A N 1
ATOM 1466 C CA . MET A 1 179 ? 24.277 0.399 -18.554 1.00 96.50 179 MET A CA 1
ATOM 1467 C C . MET A 1 179 ? 23.779 1.150 -19.783 1.00 96.50 179 MET A C 1
ATOM 1469 O O . MET A 1 179 ? 24.037 0.714 -20.901 1.00 96.50 179 MET A O 1
ATOM 1473 N N . TYR A 1 180 ? 23.142 2.307 -19.594 1.00 97.00 180 TYR A N 1
ATOM 1474 C CA . TYR A 1 180 ? 22.788 3.192 -20.700 1.00 97.00 180 TYR A CA 1
ATOM 1475 C C . TYR A 1 180 ? 24.020 3.595 -21.525 1.00 97.00 180 TYR A C 1
ATOM 1477 O O . TYR A 1 180 ? 23.952 3.623 -22.748 1.00 97.00 180 TYR A O 1
ATOM 1485 N N . ILE A 1 181 ? 25.157 3.861 -20.876 1.00 96.38 181 ILE A N 1
ATOM 1486 C CA . ILE A 1 181 ? 26.404 4.227 -21.565 1.00 96.38 181 ILE A CA 1
ATOM 1487 C C . ILE A 1 181 ? 27.064 3.012 -22.237 1.00 96.38 181 ILE A C 1
ATOM 1489 O O . ILE A 1 181 ? 27.597 3.149 -23.334 1.00 96.38 181 ILE A O 1
ATOM 1493 N N . ILE A 1 182 ? 27.053 1.841 -21.592 1.00 95.69 182 ILE A N 1
ATOM 1494 C CA . ILE A 1 182 ? 27.734 0.633 -22.093 1.00 95.69 182 ILE A CA 1
ATOM 1495 C C . ILE A 1 182 ? 26.976 -0.012 -23.257 1.00 95.69 182 ILE A C 1
ATOM 1497 O O . ILE A 1 182 ? 27.585 -0.385 -24.256 1.00 95.69 182 ILE A O 1
ATOM 1501 N N . GLU A 1 183 ? 25.666 -0.198 -23.105 1.00 95.50 183 GLU A N 1
ATOM 1502 C CA . GLU A 1 183 ? 24.835 -0.949 -24.052 1.00 95.50 183 GLU A CA 1
ATOM 1503 C C . GLU A 1 183 ? 24.112 -0.024 -25.040 1.00 95.50 183 GLU A C 1
ATOM 1505 O O . GLU A 1 183 ? 23.953 -0.352 -26.216 1.00 95.50 183 GLU A O 1
ATOM 1510 N N . GLY A 1 184 ? 23.677 1.148 -24.570 1.00 92.50 184 GLY A N 1
ATOM 1511 C CA . GLY A 1 184 ? 22.969 2.138 -25.374 1.00 92.50 184 GLY A CA 1
ATOM 1512 C C . GLY A 1 184 ? 21.624 1.674 -25.960 1.00 92.50 184 GLY A C 1
ATOM 1513 O O . GLY A 1 184 ? 21.141 0.562 -25.712 1.00 92.50 184 GLY A O 1
ATOM 1514 N N . PRO A 1 185 ? 20.990 2.527 -26.788 1.00 91.56 185 PRO A N 1
ATOM 1515 C CA . PRO A 1 185 ? 19.672 2.246 -27.360 1.00 91.56 185 PRO A CA 1
ATOM 1516 C C . PRO A 1 185 ? 19.623 1.008 -28.263 1.00 91.56 185 PRO A C 1
ATOM 1518 O O . PRO A 1 185 ? 18.567 0.393 -28.388 1.00 91.56 185 PRO A O 1
ATOM 1521 N N . ALA A 1 186 ? 20.754 0.618 -28.862 1.00 88.88 186 ALA A N 1
ATOM 1522 C CA . ALA A 1 186 ? 20.855 -0.541 -29.752 1.00 88.88 186 ALA A CA 1
ATOM 1523 C C . ALA A 1 186 ? 20.525 -1.877 -29.057 1.00 88.88 186 ALA A C 1
ATOM 1525 O O . ALA A 1 186 ? 20.129 -2.834 -29.720 1.00 88.88 186 ALA A O 1
ATOM 1526 N N . HIS A 1 187 ? 20.652 -1.935 -27.730 1.00 88.00 187 HIS A N 1
ATOM 1527 C CA . HIS A 1 187 ? 20.402 -3.128 -26.919 1.00 88.00 187 HIS A CA 1
ATOM 1528 C C . HIS A 1 187 ? 19.220 -2.953 -25.946 1.00 88.00 187 HIS A C 1
ATOM 1530 O O . HIS A 1 187 ? 19.120 -3.662 -24.949 1.00 88.00 187 HIS A O 1
ATOM 1536 N N . GLY A 1 188 ? 18.312 -2.007 -26.220 1.00 88.75 188 GLY A N 1
ATOM 1537 C CA . GLY A 1 188 ? 17.108 -1.769 -25.408 1.00 88.75 188 GLY A CA 1
ATOM 1538 C C . GLY A 1 188 ? 17.303 -0.794 -24.242 1.00 88.75 188 GLY A C 1
ATOM 1539 O O . GLY A 1 188 ? 16.326 -0.376 -23.621 1.00 88.75 188 GLY A O 1
ATOM 1540 N N . PHE A 1 189 ? 18.533 -0.338 -23.989 1.00 95.31 189 PHE A N 1
ATOM 1541 C CA . PHE A 1 189 ? 18.832 0.705 -23.006 1.00 95.31 189 PHE A CA 1
ATOM 1542 C C . PHE A 1 189 ? 18.615 2.088 -23.642 1.00 95.31 189 PHE A C 1
ATOM 1544 O O . PHE A 1 189 ? 19.547 2.843 -23.898 1.00 95.31 189 PHE A O 1
ATOM 1551 N N . SER A 1 190 ? 17.357 2.413 -23.962 1.00 94.88 190 SER A N 1
ATOM 1552 C CA . SER A 1 190 ? 16.988 3.601 -24.753 1.00 94.88 190 SER A CA 1
ATOM 1553 C C . SER A 1 190 ? 17.134 4.931 -24.015 1.00 94.88 190 SER A C 1
ATOM 1555 O O . SER A 1 190 ? 17.259 5.979 -24.641 1.00 94.88 190 SER A O 1
ATOM 1557 N N . ASN A 1 191 ? 17.047 4.915 -22.687 1.00 96.12 191 ASN A N 1
ATOM 1558 C CA . ASN A 1 191 ? 17.197 6.081 -21.820 1.00 96.12 191 ASN A CA 1
ATOM 1559 C C . ASN A 1 191 ? 17.520 5.635 -20.384 1.00 96.12 191 ASN A C 1
ATOM 1561 O O . ASN A 1 191 ? 17.376 4.457 -20.035 1.00 96.12 191 ASN A O 1
ATOM 1565 N N . ILE A 1 192 ? 17.948 6.578 -19.539 1.00 96.31 192 ILE A N 1
ATOM 1566 C CA . ILE A 1 192 ? 18.317 6.292 -18.144 1.00 96.31 192 ILE A CA 1
ATOM 1567 C C . ILE A 1 192 ? 17.136 5.696 -17.352 1.00 96.31 192 ILE A C 1
ATOM 1569 O O . ILE A 1 192 ? 17.351 4.667 -16.717 1.00 96.31 192 ILE A O 1
ATOM 1573 N N . PRO A 1 193 ? 15.892 6.222 -17.406 1.00 96.81 193 PRO A N 1
ATOM 1574 C CA . PRO A 1 193 ? 14.759 5.611 -16.701 1.00 96.81 193 PRO A CA 1
ATOM 1575 C C . PRO A 1 193 ? 14.463 4.154 -17.094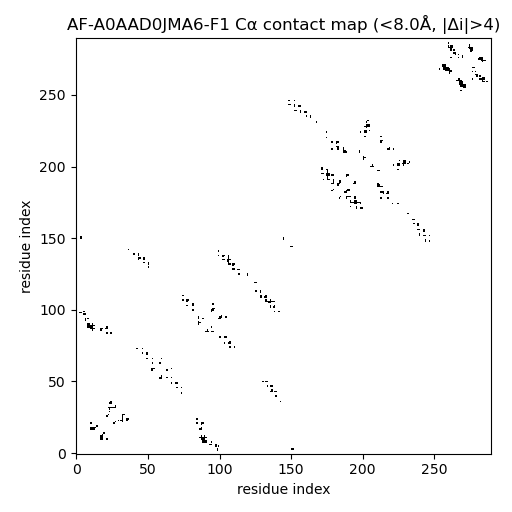 1.00 96.81 193 PRO A C 1
ATOM 1577 O O . PRO A 1 193 ? 14.231 3.325 -16.217 1.00 96.81 193 PRO A O 1
ATOM 1580 N N . ALA A 1 194 ? 14.520 3.811 -18.384 1.00 95.69 194 ALA A N 1
ATOM 1581 C CA . ALA A 1 194 ? 14.362 2.429 -18.848 1.00 95.69 194 ALA A CA 1
ATOM 1582 C C . ALA A 1 194 ? 15.495 1.522 -18.328 1.00 95.69 194 ALA A C 1
ATOM 1584 O O . ALA A 1 194 ? 15.268 0.394 -17.895 1.00 95.69 194 ALA A O 1
ATOM 1585 N N . SER A 1 195 ? 16.716 2.052 -18.278 1.00 97.19 195 SER A N 1
ATOM 1586 C CA . SER A 1 195 ? 17.881 1.347 -17.732 1.00 97.19 195 SER A CA 1
ATOM 1587 C C . SER A 1 195 ? 17.806 1.195 -16.205 1.00 97.19 195 SER A C 1
ATOM 1589 O O . SER A 1 195 ? 18.242 0.191 -15.647 1.00 97.19 195 SER A O 1
ATOM 1591 N N . MET A 1 196 ? 17.211 2.168 -15.508 1.00 97.31 196 MET A N 1
ATOM 1592 C CA . MET A 1 196 ? 16.888 2.072 -14.084 1.00 97.31 196 MET A CA 1
ATOM 1593 C C . MET A 1 196 ? 15.833 0.995 -13.829 1.00 97.31 196 MET A C 1
ATOM 1595 O O . MET A 1 196 ? 15.989 0.222 -12.891 1.00 97.31 196 MET A O 1
ATOM 1599 N N . TYR A 1 197 ? 14.790 0.906 -14.663 1.00 96.75 197 TYR A N 1
ATOM 1600 C CA . TYR A 1 197 ? 13.802 -0.174 -14.589 1.00 96.75 197 TYR A CA 1
ATOM 1601 C C . TYR A 1 197 ? 14.481 -1.548 -14.668 1.00 96.75 197 TYR A C 1
ATOM 1603 O O . TYR A 1 197 ? 14.275 -2.384 -13.786 1.00 96.75 197 TYR A O 1
ATOM 1611 N N . TRP A 1 198 ? 15.377 -1.736 -15.641 1.00 97.00 198 TRP A N 1
ATOM 1612 C CA . TRP A 1 198 ? 16.190 -2.946 -15.746 1.00 97.00 198 TRP A CA 1
ATOM 1613 C C . TRP A 1 198 ? 17.000 -3.221 -14.466 1.00 97.00 198 TRP A C 1
ATOM 1615 O O . TRP A 1 198 ? 17.015 -4.351 -13.967 1.00 97.00 198 TRP A O 1
ATOM 1625 N N . ALA A 1 199 ? 17.635 -2.194 -13.891 1.00 96.44 199 ALA A N 1
ATOM 1626 C CA . ALA A 1 199 ? 18.434 -2.341 -12.678 1.00 96.44 199 ALA A CA 1
ATOM 1627 C C . ALA A 1 199 ? 17.577 -2.751 -11.467 1.00 96.44 199 ALA A C 1
ATOM 1629 O O . ALA A 1 199 ? 18.002 -3.613 -10.699 1.00 96.44 199 ALA A O 1
ATOM 1630 N N . VAL A 1 200 ? 16.360 -2.208 -11.322 1.00 95.75 200 VAL A N 1
ATOM 1631 C CA . VAL A 1 200 ? 15.409 -2.620 -10.271 1.00 95.75 200 VAL A CA 1
ATOM 1632 C C . VAL A 1 200 ? 14.982 -4.072 -10.460 1.00 95.75 200 VAL A C 1
ATOM 1634 O O . VAL A 1 200 ? 15.056 -4.848 -9.513 1.00 95.75 200 VAL A O 1
ATOM 1637 N N . VAL A 1 201 ? 14.567 -4.459 -11.670 1.00 95.44 201 VAL A N 1
ATOM 1638 C CA . VAL A 1 201 ? 14.109 -5.826 -11.987 1.00 95.44 201 VAL A CA 1
ATOM 1639 C C . VAL A 1 201 ? 15.213 -6.855 -11.741 1.00 95.44 201 VAL A C 1
ATOM 1641 O O . VAL A 1 201 ? 14.948 -7.938 -11.216 1.00 95.44 201 VAL A O 1
ATOM 1644 N N . THR A 1 202 ? 16.453 -6.506 -12.081 1.00 95.00 202 THR A N 1
ATOM 1645 C CA . THR A 1 202 ? 17.633 -7.357 -11.883 1.00 95.00 202 THR A CA 1
ATOM 1646 C C . THR A 1 202 ? 18.010 -7.458 -10.405 1.00 95.00 202 THR A C 1
ATOM 1648 O O . THR A 1 202 ? 18.196 -8.556 -9.886 1.00 95.00 202 THR A O 1
ATOM 1651 N N . MET A 1 203 ? 18.079 -6.327 -9.697 1.00 93.31 203 MET A N 1
ATOM 1652 C CA . MET A 1 203 ? 18.444 -6.276 -8.277 1.00 93.31 203 MET A CA 1
ATOM 1653 C C . MET A 1 203 ? 17.390 -6.937 -7.380 1.00 93.31 203 MET A C 1
ATOM 1655 O O . MET A 1 203 ? 17.742 -7.586 -6.399 1.00 93.31 203 MET A O 1
ATOM 1659 N N . ALA A 1 204 ? 16.109 -6.812 -7.734 1.00 92.25 204 ALA A N 1
ATOM 1660 C CA . ALA A 1 204 ? 14.994 -7.481 -7.065 1.00 92.25 204 ALA A CA 1
ATOM 1661 C C . ALA A 1 204 ? 14.856 -8.965 -7.450 1.00 92.25 204 ALA A C 1
ATOM 1663 O O . ALA A 1 204 ? 13.863 -9.592 -7.085 1.00 92.25 204 ALA A O 1
ATOM 1664 N N . THR A 1 205 ? 15.813 -9.513 -8.210 1.00 92.69 205 THR A N 1
ATOM 1665 C CA . THR A 1 205 ? 15.857 -10.914 -8.654 1.00 92.69 205 THR A CA 1
ATOM 1666 C C . THR A 1 205 ? 14.612 -11.367 -9.429 1.00 92.69 205 THR A C 1
ATOM 1668 O O . THR A 1 205 ? 14.302 -12.553 -9.447 1.00 92.69 205 THR A O 1
ATOM 1671 N N . VAL A 1 206 ? 13.879 -10.437 -10.056 1.00 94.19 206 VAL A N 1
ATOM 1672 C CA . VAL A 1 206 ? 12.673 -10.754 -10.840 1.00 94.19 206 VAL A CA 1
ATOM 1673 C C . VAL A 1 206 ? 13.069 -11.230 -12.232 1.00 94.19 206 VAL A C 1
ATOM 1675 O O . VAL A 1 206 ? 12.615 -12.278 -12.672 1.00 94.19 206 VAL A O 1
ATOM 1678 N N . GLY A 1 207 ? 13.936 -10.469 -12.910 1.00 92.50 207 GLY A N 1
ATOM 1679 C CA . GLY A 1 207 ? 14.538 -10.875 -14.181 1.00 92.50 207 GLY A CA 1
ATOM 1680 C C . GLY A 1 207 ? 13.534 -11.195 -15.294 1.00 92.50 207 GLY A C 1
ATOM 1681 O O . GLY A 1 207 ? 13.595 -12.280 -15.859 1.00 92.50 207 GLY A O 1
ATOM 1682 N N . PHE A 1 208 ? 12.642 -10.258 -15.641 1.00 93.38 208 PHE A N 1
ATOM 1683 C CA . PHE A 1 208 ? 11.647 -10.459 -16.710 1.00 93.38 208 PHE A CA 1
ATOM 1684 C C . PHE A 1 208 ? 12.255 -10.825 -18.075 1.00 93.38 208 PHE A C 1
ATOM 1686 O O . PHE A 1 208 ? 11.593 -11.481 -18.876 1.00 93.38 208 PHE A O 1
ATOM 1693 N N . GLY A 1 209 ? 13.505 -10.425 -18.334 1.00 92.88 209 GLY A N 1
ATOM 1694 C CA . GLY A 1 209 ? 14.227 -10.748 -19.568 1.00 92.88 209 GLY A CA 1
ATOM 1695 C C . GLY A 1 209 ? 13.819 -9.902 -20.779 1.00 92.88 209 GLY A C 1
ATOM 1696 O O . GLY A 1 209 ? 14.226 -10.205 -21.895 1.00 92.88 209 GLY A O 1
ATOM 1697 N N . ASP A 1 210 ? 13.040 -8.844 -20.566 1.00 93.44 210 ASP A N 1
ATOM 1698 C CA . ASP A 1 210 ? 12.595 -7.890 -21.582 1.00 93.44 210 ASP A CA 1
ATOM 1699 C C . ASP A 1 210 ? 13.702 -6.910 -22.014 1.00 93.44 210 ASP A C 1
ATOM 1701 O O . ASP A 1 210 ? 13.756 -6.507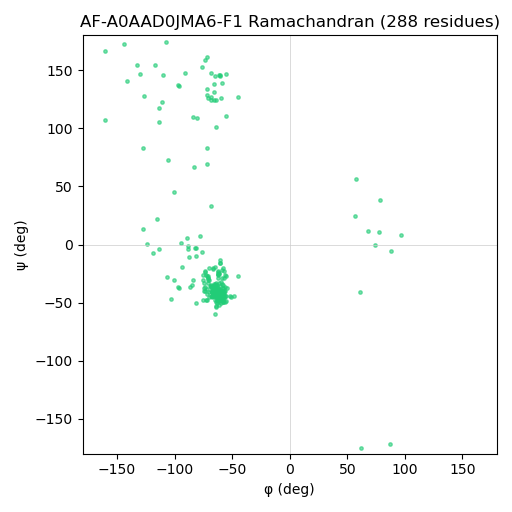 -23.175 1.00 93.44 210 ASP A O 1
ATOM 1705 N N . ILE A 1 211 ? 14.627 -6.582 -21.107 1.00 94.31 211 ILE A N 1
ATOM 1706 C CA . ILE A 1 211 ? 15.874 -5.858 -21.390 1.00 94.31 211 ILE A CA 1
ATOM 1707 C C . ILE A 1 211 ? 17.037 -6.685 -20.835 1.00 94.31 211 ILE A C 1
ATOM 1709 O O . ILE A 1 211 ? 17.026 -7.068 -19.664 1.00 94.31 211 ILE A O 1
ATOM 1713 N N . VAL A 1 212 ? 18.053 -6.969 -21.655 1.00 95.00 212 VAL A N 1
ATOM 1714 C CA . VAL A 1 212 ? 19.214 -7.777 -21.246 1.00 95.00 212 VAL A CA 1
ATOM 1715 C C . VAL A 1 212 ? 20.523 -7.245 -21.844 1.00 95.00 212 VAL A C 1
ATOM 1717 O O . VAL A 1 212 ? 20.543 -6.855 -23.012 1.00 95.00 212 VAL A O 1
ATOM 1720 N N . PRO A 1 213 ? 21.630 -7.249 -21.076 1.00 95.19 213 PRO A N 1
ATOM 1721 C CA . PRO A 1 213 ? 22.947 -6.842 -21.566 1.00 95.19 213 PRO A CA 1
ATOM 1722 C C . PRO A 1 213 ? 23.471 -7.802 -22.640 1.00 95.19 213 PRO A C 1
ATOM 1724 O O . PRO A 1 213 ? 23.524 -9.023 -22.437 1.00 95.19 213 PRO A O 1
ATOM 1727 N N . GLN A 1 214 ? 23.935 -7.264 -23.763 1.00 94.81 214 GLN A N 1
ATOM 1728 C CA . GLN A 1 214 ? 24.520 -8.067 -24.834 1.00 94.81 214 GLN A CA 1
ATOM 1729 C C . GLN A 1 214 ? 26.045 -8.034 -24.810 1.00 94.81 214 GLN A C 1
ATOM 1731 O O . GLN A 1 214 ? 26.685 -9.030 -25.156 1.00 94.81 214 GLN A O 1
ATOM 1736 N N . THR A 1 215 ? 26.639 -6.935 -24.347 1.00 96.25 215 THR A N 1
ATOM 1737 C CA . THR A 1 215 ? 28.093 -6.778 -24.310 1.00 96.25 215 THR A CA 1
ATOM 1738 C C . THR A 1 215 ? 28.729 -7.576 -23.169 1.00 96.25 215 THR A C 1
ATOM 1740 O O . THR A 1 215 ? 28.132 -7.816 -22.116 1.00 96.25 215 THR A O 1
ATOM 1743 N N . VAL A 1 216 ? 29.995 -7.965 -23.350 1.00 96.38 216 VAL A N 1
ATOM 1744 C CA . VAL A 1 216 ? 30.780 -8.642 -22.300 1.00 96.38 216 VAL A CA 1
ATOM 1745 C C . VAL A 1 216 ? 30.878 -7.767 -21.047 1.00 96.38 216 VAL A C 1
ATOM 1747 O O . VAL A 1 216 ? 30.698 -8.257 -19.931 1.00 96.38 216 VAL A O 1
ATOM 1750 N N . LEU A 1 217 ? 31.101 -6.461 -21.230 1.00 95.94 217 LEU A N 1
ATOM 1751 C CA . LEU A 1 217 ? 31.197 -5.505 -20.130 1.00 95.94 217 LEU A CA 1
ATOM 1752 C C . LEU A 1 217 ? 29.854 -5.340 -19.401 1.00 95.94 217 LEU A C 1
ATOM 1754 O O . LEU A 1 217 ? 29.822 -5.375 -18.172 1.00 95.94 217 LEU A O 1
ATOM 1758 N N . GLY A 1 218 ? 28.741 -5.235 -20.131 1.00 95.94 218 GLY A N 1
ATOM 1759 C CA . GLY A 1 218 ? 27.404 -5.152 -19.545 1.00 95.94 218 GLY A CA 1
ATOM 1760 C C . GLY A 1 218 ? 27.032 -6.405 -18.754 1.00 95.94 218 GLY A C 1
ATOM 1761 O O . GLY A 1 218 ? 26.507 -6.307 -17.644 1.00 95.94 218 GLY A O 1
ATOM 1762 N N . ARG A 1 219 ? 27.384 -7.599 -19.248 1.00 96.38 219 ARG A N 1
ATOM 1763 C CA . ARG A 1 219 ? 27.192 -8.869 -18.518 1.00 96.38 219 ARG A CA 1
ATOM 1764 C C . ARG A 1 219 ? 28.026 -8.944 -17.239 1.00 96.38 219 ARG A C 1
ATOM 1766 O O . ARG A 1 219 ? 27.534 -9.433 -16.220 1.00 96.38 219 ARG A O 1
ATOM 1773 N N . PHE A 1 220 ? 29.254 -8.428 -17.259 1.00 97.12 220 PHE A N 1
ATOM 1774 C CA . PHE A 1 220 ? 30.083 -8.321 -16.058 1.00 97.12 220 PHE A CA 1
ATOM 1775 C C . PHE A 1 220 ? 29.445 -7.393 -15.012 1.00 97.12 220 PHE A C 1
ATOM 1777 O O . PHE A 1 220 ? 29.240 -7.808 -13.871 1.00 97.12 220 PHE A O 1
ATOM 1784 N N . VAL A 1 221 ? 29.043 -6.179 -15.410 1.00 95.94 221 VAL A N 1
ATOM 1785 C CA . VAL A 1 221 ? 28.345 -5.219 -14.530 1.00 95.94 221 VAL A CA 1
ATOM 1786 C C . VAL A 1 221 ? 27.066 -5.830 -13.954 1.00 95.94 221 VAL A C 1
ATOM 1788 O O . VAL A 1 221 ? 26.795 -5.713 -12.761 1.00 95.94 221 VAL A O 1
ATOM 1791 N N . THR A 1 222 ? 26.311 -6.545 -14.784 1.00 95.75 222 THR A N 1
ATOM 1792 C CA . THR A 1 222 ? 25.084 -7.241 -14.381 1.00 95.75 222 THR A CA 1
ATOM 1793 C C . THR A 1 222 ? 25.350 -8.317 -13.337 1.00 95.75 222 THR A C 1
ATOM 1795 O O . THR A 1 222 ? 24.621 -8.413 -12.355 1.00 95.75 222 THR A O 1
ATOM 1798 N N . SER A 1 223 ? 26.426 -9.089 -13.498 1.00 95.12 223 SER A N 1
ATOM 1799 C CA . SER A 1 223 ? 26.815 -10.120 -12.530 1.00 95.12 223 SER A CA 1
ATOM 1800 C C . SER A 1 223 ? 27.121 -9.511 -11.158 1.00 95.12 223 SER A C 1
ATOM 1802 O O . SER A 1 223 ? 26.646 -10.008 -10.138 1.00 95.12 223 SER A O 1
ATOM 1804 N N . VAL A 1 224 ? 27.841 -8.383 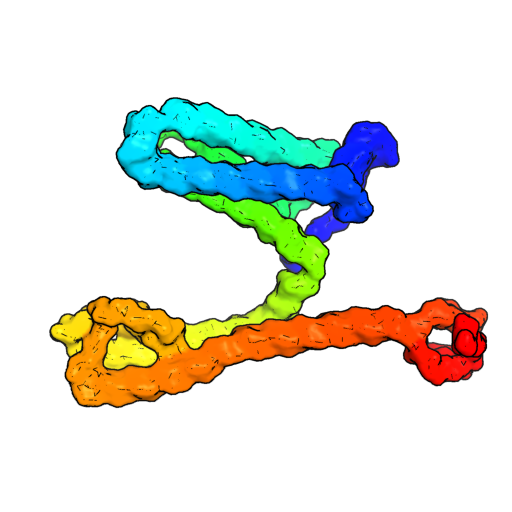-11.127 1.00 95.44 224 VAL A N 1
ATOM 1805 C CA . VAL A 1 224 ? 28.096 -7.625 -9.890 1.00 95.44 224 VAL A CA 1
ATOM 1806 C C . VAL A 1 224 ? 26.788 -7.103 -9.286 1.00 95.44 224 VAL A C 1
ATOM 1808 O O . VAL A 1 224 ? 26.570 -7.233 -8.081 1.00 95.44 224 VAL A O 1
ATOM 1811 N N . LEU A 1 225 ? 25.889 -6.557 -10.111 1.00 95.31 225 LEU A N 1
ATOM 1812 C CA . LEU A 1 225 ? 24.600 -6.033 -9.657 1.00 95.31 225 LEU A CA 1
ATOM 1813 C C . LEU A 1 225 ? 23.714 -7.118 -9.026 1.00 95.31 225 LEU A C 1
ATOM 1815 O O . LEU A 1 225 ? 23.071 -6.856 -8.012 1.00 95.31 225 LEU A O 1
ATOM 1819 N N . ILE A 1 226 ? 23.709 -8.335 -9.577 1.00 94.75 226 ILE A N 1
ATOM 1820 C CA . ILE A 1 226 ? 22.968 -9.478 -9.022 1.00 94.75 226 ILE A CA 1
ATOM 1821 C C . ILE A 1 226 ? 23.495 -9.851 -7.629 1.00 94.75 226 ILE A C 1
ATOM 1823 O O . ILE A 1 226 ? 22.704 -10.046 -6.706 1.00 94.75 226 ILE A O 1
ATOM 1827 N N . LEU A 1 227 ? 24.820 -9.900 -7.440 1.00 93.94 227 LEU A N 1
ATOM 1828 C CA . LEU A 1 227 ? 25.429 -10.186 -6.130 1.00 93.94 227 LEU A CA 1
ATOM 1829 C C . LEU A 1 227 ? 25.062 -9.123 -5.081 1.00 93.94 227 LEU A C 1
ATOM 1831 O O . LEU A 1 227 ? 24.755 -9.445 -3.929 1.00 93.94 227 LEU A O 1
ATOM 1835 N N . ILE A 1 228 ? 25.042 -7.852 -5.491 1.00 92.88 228 ILE A N 1
ATOM 1836 C CA . ILE A 1 228 ? 24.572 -6.745 -4.650 1.00 92.88 228 ILE A CA 1
ATOM 1837 C C . ILE A 1 228 ? 23.077 -6.916 -4.326 1.00 92.88 228 ILE A C 1
ATOM 1839 O O . ILE A 1 228 ? 22.685 -6.772 -3.167 1.00 92.88 228 ILE A O 1
ATOM 1843 N N . GLY A 1 229 ? 22.252 -7.275 -5.313 1.00 91.06 229 GLY A N 1
ATOM 1844 C CA . GLY A 1 229 ? 20.813 -7.505 -5.152 1.00 91.06 229 GLY A CA 1
ATOM 1845 C C . GLY A 1 229 ? 20.479 -8.565 -4.103 1.00 91.06 229 GLY A C 1
ATOM 1846 O O . GLY A 1 229 ? 19.678 -8.305 -3.203 1.00 91.06 229 GLY A O 1
ATOM 1847 N N . TYR A 1 230 ? 21.175 -9.707 -4.122 1.00 89.00 230 TYR A N 1
ATOM 1848 C CA . TYR A 1 230 ? 21.018 -10.747 -3.097 1.00 89.00 230 TYR A CA 1
ATOM 1849 C C . TYR A 1 230 ? 21.262 -10.225 -1.674 1.00 89.00 230 TYR A C 1
ATOM 1851 O O . TYR A 1 230 ? 20.524 -10.567 -0.750 1.00 89.00 230 TYR A O 1
ATOM 1859 N N . SER A 1 231 ? 22.261 -9.358 -1.499 1.00 87.69 231 SER A N 1
ATOM 1860 C CA . SER A 1 231 ? 22.580 -8.762 -0.195 1.00 87.69 231 SER A CA 1
ATOM 1861 C C . SER A 1 231 ? 21.502 -7.774 0.264 1.00 87.69 231 SER A C 1
ATOM 1863 O O . SER A 1 231 ? 21.175 -7.701 1.448 1.00 87.69 231 SER A O 1
ATOM 1865 N N . ILE A 1 232 ? 20.916 -7.031 -0.678 1.00 88.00 232 ILE A N 1
ATOM 1866 C CA . ILE A 1 232 ? 19.894 -6.007 -0.430 1.00 88.00 232 ILE A CA 1
ATOM 1867 C C . ILE A 1 232 ? 18.580 -6.621 0.069 1.00 88.00 232 ILE A C 1
ATOM 1869 O O . ILE A 1 232 ? 17.966 -6.052 0.970 1.00 88.00 232 ILE A O 1
ATOM 1873 N N . ILE A 1 233 ? 18.169 -7.791 -0.435 1.00 86.19 233 ILE A N 1
ATOM 1874 C CA . ILE A 1 233 ? 16.920 -8.463 -0.014 1.00 86.19 233 ILE A CA 1
ATOM 1875 C C . ILE A 1 233 ? 16.936 -8.828 1.483 1.00 86.19 233 ILE A C 1
ATOM 1877 O O . ILE A 1 233 ? 15.903 -8.767 2.154 1.00 86.19 233 ILE A O 1
ATOM 1881 N N . ALA A 1 234 ? 18.103 -9.155 2.044 1.00 86.19 234 ALA A N 1
ATOM 1882 C CA . ALA A 1 234 ? 18.230 -9.524 3.455 1.00 86.19 234 ALA A CA 1
ATOM 1883 C C . ALA A 1 234 ? 18.040 -8.335 4.418 1.00 86.19 234 ALA A C 1
ATOM 1885 O O . ALA A 1 234 ? 17.605 -8.521 5.556 1.00 86.19 234 ALA A O 1
ATOM 1886 N N . VAL A 1 235 ? 18.332 -7.107 3.978 1.00 87.31 235 VAL A N 1
ATOM 1887 C CA . VAL A 1 235 ? 18.321 -5.905 4.827 1.00 87.31 235 VAL A CA 1
ATOM 1888 C C . VAL A 1 235 ? 16.932 -5.563 5.391 1.00 87.31 235 VAL A C 1
ATOM 1890 O O . VAL A 1 235 ? 16.829 -5.435 6.614 1.00 87.31 235 VAL A O 1
ATOM 1893 N N . PRO A 1 236 ? 15.850 -5.419 4.595 1.00 84.62 236 PRO A N 1
ATOM 1894 C CA . PRO A 1 236 ? 14.532 -5.079 5.134 1.00 84.62 236 PRO A CA 1
ATOM 1895 C C . PRO A 1 236 ? 13.999 -6.180 6.055 1.00 84.62 236 PRO A C 1
ATOM 1897 O O . PRO A 1 236 ? 13.473 -5.872 7.126 1.00 84.62 236 PRO A O 1
ATOM 1900 N N . THR A 1 237 ? 14.213 -7.449 5.696 1.00 86.69 237 THR A N 1
ATOM 1901 C CA . THR A 1 237 ? 13.853 -8.607 6.525 1.00 86.69 237 THR A CA 1
ATOM 1902 C C . THR A 1 237 ? 14.610 -8.591 7.852 1.00 86.69 237 THR A C 1
ATOM 1904 O O . THR A 1 237 ? 14.003 -8.796 8.902 1.00 86.69 237 THR A O 1
ATOM 1907 N N . GLY A 1 238 ? 15.909 -8.278 7.840 1.00 88.00 238 GLY A N 1
ATOM 1908 C CA . GLY A 1 238 ? 16.740 -8.170 9.040 1.00 88.00 238 GLY A CA 1
ATOM 1909 C C . GLY A 1 238 ? 16.347 -7.001 9.944 1.00 88.00 238 GLY A C 1
ATOM 1910 O O . GLY A 1 238 ? 16.205 -7.186 11.152 1.00 88.00 238 GLY A O 1
ATOM 1911 N N . ILE A 1 239 ? 16.099 -5.815 9.374 1.00 86.75 239 ILE A N 1
ATOM 1912 C CA . ILE A 1 239 ? 15.613 -4.640 10.117 1.00 86.75 239 ILE A CA 1
ATOM 1913 C C . ILE A 1 239 ? 14.282 -4.964 10.798 1.00 86.75 239 ILE A C 1
ATOM 1915 O O . ILE A 1 239 ? 14.120 -4.704 11.990 1.00 86.75 239 ILE A O 1
ATOM 1919 N N . TYR A 1 240 ? 13.347 -5.545 10.046 1.00 84.50 240 TYR A N 1
ATOM 1920 C CA . TYR A 1 240 ? 12.027 -5.898 10.548 1.00 84.50 240 TYR A CA 1
ATOM 1921 C C . TYR A 1 240 ? 12.095 -6.976 11.635 1.00 84.50 240 TYR A C 1
ATOM 1923 O O . TYR A 1 240 ? 11.516 -6.802 12.704 1.00 84.50 240 TYR A O 1
ATOM 1931 N N . THR A 1 241 ? 12.852 -8.051 11.405 1.00 85.75 241 THR A N 1
ATOM 1932 C CA . THR A 1 241 ? 13.006 -9.151 12.370 1.00 85.75 241 THR A CA 1
ATOM 1933 C C . THR A 1 241 ? 13.662 -8.668 13.660 1.00 85.75 241 THR A C 1
ATOM 1935 O O . THR A 1 241 ? 13.225 -9.048 14.743 1.00 85.75 241 THR A O 1
ATOM 1938 N N . ALA A 1 242 ? 14.667 -7.791 13.573 1.00 86.25 242 ALA A N 1
ATOM 1939 C CA . ALA A 1 242 ? 15.315 -7.218 14.748 1.00 86.25 242 ALA A CA 1
ATOM 1940 C C . ALA A 1 242 ? 14.358 -6.346 15.575 1.00 86.25 242 ALA A C 1
ATOM 1942 O O . ALA A 1 242 ? 14.390 -6.405 16.803 1.00 86.25 242 ALA A O 1
ATOM 1943 N N . GLU A 1 243 ? 13.497 -5.564 14.919 1.00 85.19 243 GLU A N 1
ATOM 1944 C CA . GLU A 1 243 ? 12.512 -4.717 15.600 1.00 85.19 243 GLU A CA 1
ATOM 1945 C C . GLU A 1 243 ? 11.349 -5.534 16.188 1.00 85.19 243 GLU A C 1
ATOM 1947 O O . GLU A 1 243 ? 10.870 -5.265 17.289 1.00 85.19 243 GLU A O 1
ATOM 1952 N N . LEU A 1 244 ? 10.911 -6.585 15.495 1.00 83.19 244 LEU A N 1
ATOM 1953 C CA . LEU A 1 244 ? 9.920 -7.506 16.043 1.00 83.19 244 LEU A CA 1
ATOM 1954 C C . LEU A 1 244 ? 10.492 -8.256 17.255 1.00 83.19 244 LEU A C 1
ATOM 1956 O O . LEU A 1 244 ? 9.851 -8.344 18.297 1.00 83.19 244 LEU A O 1
ATOM 1960 N N . ALA A 1 245 ? 11.734 -8.733 17.164 1.00 86.06 245 ALA A N 1
ATOM 1961 C CA . ALA A 1 245 ? 12.403 -9.391 18.279 1.00 86.06 245 ALA A CA 1
ATOM 1962 C C . ALA A 1 245 ? 12.611 -8.444 19.473 1.00 86.06 245 ALA A C 1
ATOM 1964 O O . ALA A 1 245 ? 12.453 -8.872 20.617 1.00 86.06 245 ALA A O 1
ATOM 1965 N N . SER A 1 246 ? 12.942 -7.167 19.244 1.00 85.38 246 SER A N 1
ATOM 1966 C CA . SER A 1 246 ? 13.085 -6.190 20.330 1.00 85.38 246 SER A CA 1
ATOM 1967 C C . SER A 1 246 ? 11.746 -5.891 21.002 1.00 85.38 246 SER A C 1
ATOM 1969 O O . SER A 1 246 ? 11.674 -5.923 22.227 1.00 85.38 246 SER A O 1
ATOM 1971 N N . THR A 1 247 ? 10.674 -5.688 20.233 1.00 80.88 247 THR A N 1
ATOM 1972 C CA . THR A 1 247 ? 9.331 -5.436 20.783 1.00 80.88 247 THR A CA 1
ATOM 1973 C C . THR A 1 247 ? 8.772 -6.641 21.538 1.00 80.88 247 THR A C 1
ATOM 1975 O O . THR A 1 247 ? 8.202 -6.472 22.615 1.00 80.88 247 THR A O 1
ATOM 1978 N N . MET A 1 248 ? 8.992 -7.864 21.043 1.00 81.06 248 MET A N 1
ATOM 1979 C CA . MET A 1 248 ? 8.627 -9.088 21.764 1.00 81.06 248 MET A CA 1
ATOM 1980 C C . MET A 1 248 ? 9.424 -9.249 23.065 1.00 81.06 248 MET A C 1
ATOM 1982 O O . MET A 1 248 ? 8.845 -9.604 24.089 1.00 81.06 248 MET A O 1
ATOM 1986 N N . ARG A 1 249 ? 10.729 -8.940 23.060 1.00 83.75 249 ARG A N 1
ATOM 1987 C CA . ARG A 1 249 ? 11.559 -8.938 24.278 1.00 83.75 249 ARG A CA 1
ATOM 1988 C C . ARG A 1 249 ? 11.104 -7.880 25.280 1.00 83.75 249 ARG A C 1
ATOM 1990 O O . ARG A 1 249 ? 11.034 -8.175 26.465 1.00 83.75 249 ARG A O 1
ATOM 1997 N N . GLU A 1 250 ? 10.775 -6.669 24.828 1.00 81.44 250 GLU A N 1
ATOM 1998 C CA . GLU A 1 250 ? 10.210 -5.613 25.681 1.00 81.44 250 GLU A CA 1
ATOM 1999 C C . GLU A 1 250 ? 8.898 -6.070 26.337 1.00 81.44 250 GLU A C 1
ATOM 2001 O O . GLU A 1 250 ? 8.705 -5.841 27.531 1.00 81.44 250 GLU A O 1
ATOM 2006 N N . ALA A 1 251 ? 8.024 -6.749 25.584 1.00 77.69 251 ALA A N 1
ATOM 2007 C CA . ALA A 1 251 ? 6.759 -7.279 26.088 1.00 77.69 251 ALA A CA 1
ATOM 2008 C C . ALA A 1 251 ? 6.951 -8.420 27.105 1.00 77.69 251 ALA A C 1
ATOM 2010 O O . ALA A 1 251 ? 6.321 -8.393 28.159 1.00 77.69 251 ALA A O 1
ATOM 2011 N N . ASP A 1 252 ? 7.848 -9.379 26.839 1.00 80.19 252 ASP A N 1
ATOM 2012 C CA . ASP A 1 252 ? 8.185 -10.458 27.784 1.00 80.19 252 ASP A CA 1
ATOM 2013 C C . ASP A 1 252 ? 8.813 -9.893 29.069 1.00 80.19 252 ASP A C 1
ATOM 2015 O O . ASP A 1 252 ? 8.394 -10.221 30.176 1.00 80.19 252 ASP A O 1
ATOM 2019 N N . MET A 1 253 ? 9.745 -8.942 28.946 1.00 75.94 253 MET A N 1
ATOM 2020 C CA . MET A 1 253 ? 10.327 -8.257 30.104 1.00 75.94 253 MET A CA 1
ATOM 2021 C C . MET A 1 253 ? 9.277 -7.476 30.900 1.00 75.94 253 MET A C 1
ATOM 2023 O O . MET A 1 253 ? 9.353 -7.439 32.123 1.00 75.94 253 MET A O 1
ATOM 2027 N N . ALA A 1 254 ? 8.297 -6.854 30.240 1.00 73.06 254 ALA A N 1
ATOM 2028 C CA . ALA A 1 254 ? 7.191 -6.183 30.918 1.00 73.06 254 ALA A CA 1
ATOM 2029 C C . ALA A 1 254 ? 6.253 -7.172 31.629 1.00 73.06 254 ALA A C 1
ATOM 2031 O O . ALA A 1 254 ? 5.796 -6.868 32.725 1.00 73.06 254 ALA A O 1
ATOM 2032 N N . ALA A 1 255 ? 6.010 -8.352 31.052 1.00 71.12 255 ALA A N 1
ATOM 2033 C CA . ALA A 1 255 ? 5.204 -9.407 31.667 1.00 71.12 255 ALA A CA 1
ATOM 2034 C C . ALA A 1 255 ? 5.899 -10.068 32.871 1.00 71.12 255 ALA A C 1
ATOM 2036 O O . ALA A 1 255 ? 5.231 -10.489 33.810 1.00 71.12 255 ALA A O 1
ATOM 2037 N N . ARG A 1 256 ? 7.236 -10.135 32.862 1.00 70.81 256 ARG A N 1
ATOM 2038 C CA . ARG A 1 256 ? 8.053 -10.653 33.974 1.00 70.81 256 ARG A CA 1
ATOM 2039 C C . ARG A 1 256 ? 8.300 -9.644 35.090 1.00 70.81 256 ARG A C 1
ATOM 2041 O O . ARG A 1 256 ? 8.859 -10.019 36.119 1.00 70.81 256 ARG A O 1
ATOM 2048 N N . ARG A 1 257 ? 7.958 -8.368 34.889 1.00 71.38 257 ARG A N 1
ATOM 2049 C CA . ARG A 1 257 ? 8.093 -7.367 35.947 1.00 71.38 257 ARG A CA 1
ATOM 2050 C C . ARG A 1 257 ? 7.144 -7.691 37.077 1.00 71.38 257 ARG A C 1
ATOM 2052 O O . ARG A 1 257 ? 5.981 -8.024 36.874 1.00 71.38 257 ARG A O 1
ATOM 2059 N N . ASP A 1 258 ? 7.670 -7.536 38.272 1.00 70.12 258 ASP A N 1
ATOM 2060 C CA . ASP A 1 258 ? 6.943 -7.819 39.477 1.00 70.12 258 ASP A CA 1
ATOM 2061 C C . ASP A 1 258 ? 5.804 -6.820 39.687 1.00 70.12 258 ASP A C 1
ATOM 2063 O O . ASP A 1 258 ? 6.016 -5.600 39.680 1.00 70.12 258 ASP A O 1
ATOM 2067 N N . ALA A 1 259 ? 4.599 -7.353 39.886 1.00 69.88 259 ALA A N 1
ATOM 2068 C CA . ALA A 1 259 ? 3.418 -6.581 40.248 1.00 69.88 259 ALA A CA 1
ATOM 2069 C C . ALA A 1 259 ? 3.423 -6.163 41.731 1.00 69.88 259 ALA A C 1
ATOM 2071 O O . ALA A 1 259 ? 2.556 -5.398 42.147 1.00 69.88 259 ALA A O 1
ATOM 2072 N N . ARG A 1 260 ? 4.388 -6.634 42.541 1.00 73.62 260 ARG A N 1
ATOM 2073 C CA . ARG A 1 260 ? 4.605 -6.155 43.911 1.00 73.62 260 ARG A CA 1
ATOM 2074 C C . ARG A 1 260 ? 4.802 -4.637 43.906 1.00 73.62 260 ARG A C 1
ATOM 2076 O O . ARG A 1 260 ? 5.835 -4.126 43.470 1.00 73.62 260 ARG A O 1
ATOM 2083 N N . GLY A 1 261 ? 3.826 -3.920 44.453 1.00 78.00 261 GLY A N 1
ATOM 2084 C CA . GLY A 1 261 ? 3.979 -2.518 44.813 1.00 78.00 261 GLY A CA 1
ATOM 2085 C C . GLY A 1 261 ? 4.882 -2.377 46.036 1.00 78.00 261 GLY A C 1
ATOM 2086 O O . GLY A 1 261 ? 4.723 -3.079 47.035 1.00 78.00 261 GLY A O 1
ATOM 2087 N N . CYS A 1 262 ? 5.840 -1.455 45.979 1.00 83.31 262 CYS A N 1
ATOM 2088 C CA . CYS A 1 262 ? 6.648 -1.097 47.135 1.00 83.31 262 CYS A CA 1
ATOM 2089 C C . CYS A 1 262 ? 5.744 -0.578 48.276 1.00 83.31 262 CYS A C 1
ATOM 2091 O O . CYS A 1 262 ? 5.030 0.405 48.068 1.00 83.31 262 CYS A O 1
ATOM 2093 N N . PRO A 1 263 ? 5.818 -1.138 49.498 1.00 83.12 263 PRO A N 1
ATOM 2094 C CA . PRO A 1 263 ? 4.930 -0.756 50.601 1.00 83.12 263 PRO A CA 1
ATOM 2095 C C . PRO A 1 263 ? 5.143 0.683 51.091 1.00 83.12 263 PRO A C 1
ATOM 2097 O O . PRO A 1 263 ? 4.252 1.265 51.698 1.00 83.12 263 PRO A O 1
ATOM 2100 N N . GLN A 1 264 ? 6.315 1.271 50.826 1.00 86.06 264 GLN A N 1
ATOM 2101 C CA . GLN A 1 264 ? 6.669 2.604 51.316 1.00 86.06 264 GLN A CA 1
ATOM 2102 C C . GLN A 1 264 ? 6.397 3.724 50.303 1.00 86.06 264 GLN A C 1
ATOM 2104 O O . GLN A 1 264 ? 6.010 4.820 50.698 1.00 86.06 264 GLN A O 1
ATOM 2109 N N . CYS A 1 265 ? 6.614 3.489 49.005 1.00 87.94 265 CYS A N 1
ATOM 2110 C CA . CYS A 1 265 ? 6.444 4.527 47.976 1.00 87.94 265 CYS A CA 1
ATOM 2111 C C . CYS A 1 265 ? 5.474 4.163 46.844 1.00 87.94 265 CYS A C 1
ATOM 2113 O O . CYS A 1 265 ? 5.309 4.962 45.922 1.00 87.94 265 CYS A O 1
ATOM 2115 N N . GLY A 1 266 ? 4.865 2.974 46.882 1.00 82.44 266 GLY A N 1
ATOM 2116 C CA . GLY A 1 266 ? 3.870 2.523 45.906 1.00 82.44 266 GLY A CA 1
ATOM 2117 C C . GLY A 1 266 ? 4.416 2.270 44.500 1.00 82.44 266 GLY A C 1
ATOM 2118 O O . GLY A 1 266 ? 3.642 2.147 43.560 1.00 82.44 266 GLY A O 1
ATOM 2119 N N . LEU A 1 267 ? 5.741 2.241 44.318 1.00 81.50 267 LEU A N 1
ATOM 2120 C CA . LEU A 1 267 ? 6.334 1.965 43.013 1.00 81.50 267 LEU A CA 1
ATOM 2121 C C . LEU A 1 267 ? 6.150 0.487 42.647 1.00 81.50 267 LEU A C 1
ATOM 2123 O O . LEU A 1 267 ? 6.526 -0.379 43.427 1.00 81.50 267 LEU A O 1
ATOM 2127 N N . GLU A 1 268 ? 5.627 0.228 41.453 1.00 83.06 268 GLU A N 1
ATOM 2128 C CA . GLU A 1 268 ? 5.454 -1.110 40.873 1.00 83.06 268 GLU A CA 1
ATOM 2129 C C . GLU A 1 268 ? 6.462 -1.364 39.734 1.00 83.06 268 GLU A C 1
ATOM 2131 O O . GLU A 1 268 ? 7.201 -0.465 39.297 1.00 83.06 268 GLU A O 1
ATOM 2136 N N . GLY A 1 269 ? 6.479 -2.595 39.215 1.00 79.31 269 GLY A N 1
ATOM 2137 C CA . GLY A 1 269 ? 7.247 -2.966 38.030 1.00 79.31 269 GLY A CA 1
ATOM 2138 C C . GLY A 1 269 ? 8.735 -3.169 38.311 1.00 79.31 269 GLY A C 1
ATOM 2139 O O . GLY A 1 269 ? 9.580 -2.733 37.515 1.00 79.31 269 GLY A O 1
ATOM 2140 N N . HIS A 1 270 ? 9.040 -3.766 39.464 1.00 84.00 270 HIS A N 1
ATOM 2141 C CA . HIS A 1 270 ? 10.384 -4.175 39.867 1.00 84.00 270 HIS A CA 1
ATOM 2142 C C . HIS A 1 270 ? 10.865 -5.391 39.062 1.00 84.00 270 HIS A C 1
ATOM 2144 O O . HIS A 1 270 ? 10.068 -6.080 38.429 1.00 84.00 270 HIS A O 1
ATOM 2150 N N . GLU A 1 271 ? 12.175 -5.634 39.036 1.00 81.44 271 GLU A N 1
ATOM 2151 C CA . GLU A 1 271 ? 12.692 -6.903 38.513 1.00 81.44 271 GLU A CA 1
ATOM 2152 C C . GLU A 1 271 ? 12.217 -8.052 39.422 1.00 81.44 271 GLU A C 1
ATOM 2154 O O . GLU A 1 271 ? 12.080 -7.842 40.631 1.00 81.44 271 GLU A O 1
ATOM 2159 N N . PRO A 1 272 ? 11.915 -9.241 38.875 1.00 77.25 272 PRO A N 1
ATOM 2160 C CA . PRO A 1 272 ? 11.320 -10.333 39.649 1.00 77.25 272 PRO A CA 1
ATOM 2161 C C . PRO A 1 272 ? 12.212 -10.840 40.797 1.00 77.25 272 PRO A C 1
ATOM 2163 O O . PRO A 1 272 ? 11.707 -11.343 41.796 1.00 77.25 272 PRO A O 1
ATOM 2166 N N . ASP A 1 273 ? 13.529 -10.667 40.702 1.00 82.25 273 ASP A N 1
ATOM 2167 C CA . ASP A 1 273 ? 14.519 -10.997 41.733 1.00 82.25 273 ASP A CA 1
ATOM 2168 C C . ASP A 1 273 ? 14.882 -9.810 42.648 1.00 82.25 273 ASP A C 1
ATOM 2170 O O . ASP A 1 273 ? 15.691 -9.949 43.573 1.00 82.25 273 ASP A O 1
ATOM 2174 N N . ALA A 1 274 ? 14.263 -8.640 42.453 1.00 85.00 274 ALA A N 1
ATOM 2175 C CA . ALA A 1 274 ? 14.522 -7.471 43.280 1.00 85.00 274 ALA A CA 1
ATOM 2176 C C . ALA A 1 274 ? 14.058 -7.703 44.729 1.00 85.00 274 ALA A C 1
ATOM 2178 O O . ALA A 1 274 ? 12.884 -7.973 45.002 1.00 85.00 274 ALA A O 1
ATOM 2179 N N . ARG A 1 275 ? 14.991 -7.533 45.676 1.00 87.81 275 ARG A N 1
ATOM 2180 C CA . ARG A 1 275 ? 14.719 -7.550 47.128 1.00 87.81 275 ARG A CA 1
ATOM 2181 C C . ARG A 1 275 ? 14.472 -6.165 47.719 1.00 87.81 275 ARG A C 1
ATOM 2183 O O . ARG A 1 275 ? 13.896 -6.056 48.794 1.00 87.81 275 ARG A O 1
ATOM 2190 N N . HIS A 1 276 ? 14.903 -5.112 47.028 1.00 90.06 276 HIS A N 1
ATOM 2191 C CA . HIS A 1 276 ? 14.784 -3.728 47.483 1.00 90.06 276 HIS A CA 1
ATOM 2192 C C . HIS A 1 276 ? 14.183 -2.846 46.386 1.00 90.06 276 HIS A C 1
ATOM 2194 O O . HIS A 1 276 ? 14.421 -3.047 45.194 1.00 90.06 276 HIS A O 1
ATOM 2200 N N . CYS A 1 277 ? 13.410 -1.841 46.789 1.00 87.62 277 CYS A N 1
ATOM 2201 C CA . CYS A 1 277 ? 12.789 -0.895 45.879 1.00 87.62 277 CYS A CA 1
ATOM 2202 C C . CYS A 1 277 ? 13.844 0.003 45.220 1.00 87.62 277 CYS A C 1
ATOM 2204 O O . CYS A 1 277 ? 14.549 0.750 45.895 1.00 87.62 277 CYS A O 1
ATOM 2206 N N . ARG A 1 278 ? 13.870 0.031 43.883 1.00 88.44 278 ARG A N 1
ATOM 2207 C CA . ARG A 1 278 ? 14.798 0.864 43.090 1.00 88.44 278 ARG A CA 1
ATOM 2208 C C . ARG A 1 278 ? 14.688 2.383 43.303 1.00 88.44 278 ARG A C 1
ATOM 2210 O O . ARG A 1 278 ? 15.533 3.115 42.805 1.00 88.44 278 ARG A O 1
ATOM 2217 N N . ARG A 1 279 ? 13.623 2.872 43.953 1.00 88.81 279 ARG A N 1
ATOM 2218 C CA . ARG A 1 279 ? 13.393 4.311 44.183 1.00 88.81 279 ARG A CA 1
ATOM 2219 C C . ARG A 1 279 ? 13.706 4.746 45.607 1.00 88.81 279 ARG A C 1
ATOM 2221 O O . ARG A 1 279 ? 14.338 5.778 45.777 1.00 88.81 279 ARG A O 1
ATOM 2228 N N . CYS A 1 280 ? 13.237 4.005 46.610 1.00 90.25 280 CYS A N 1
ATOM 2229 C CA . CYS A 1 280 ? 13.391 4.383 48.019 1.00 90.25 280 CYS A CA 1
ATOM 2230 C C . CYS A 1 280 ? 14.290 3.440 48.829 1.00 90.25 280 CYS A C 1
ATOM 2232 O O . CYS A 1 280 ? 14.512 3.699 50.004 1.00 90.25 280 CYS A O 1
ATOM 2234 N N . GLY A 1 281 ? 14.781 2.346 48.240 1.00 89.00 281 GLY A N 1
ATOM 2235 C CA . GLY A 1 281 ? 15.672 1.391 48.904 1.00 89.00 281 GLY A CA 1
ATOM 2236 C C . GLY A 1 281 ? 15.005 0.478 49.938 1.00 89.00 281 GLY A C 1
ATOM 2237 O O . GLY A 1 281 ? 15.686 -0.364 50.509 1.00 89.00 281 GLY A O 1
ATOM 2238 N N . SER A 1 282 ? 13.695 0.599 50.181 1.00 90.31 282 SER A N 1
ATOM 2239 C CA . SER A 1 282 ? 12.987 -0.241 51.157 1.00 90.31 282 SER A CA 1
ATOM 2240 C C . SER A 1 282 ? 12.912 -1.701 50.701 1.00 90.31 282 SER A C 1
ATOM 2242 O O . SER A 1 282 ? 12.775 -1.959 49.503 1.00 90.31 282 SER A O 1
ATOM 2244 N N . ALA A 1 283 ? 12.926 -2.651 51.638 1.00 89.19 283 ALA A N 1
ATOM 2245 C CA . ALA A 1 283 ? 12.718 -4.065 51.327 1.00 89.19 283 ALA A CA 1
ATOM 2246 C C . ALA A 1 283 ? 11.350 -4.291 50.651 1.00 89.19 283 ALA A C 1
ATOM 2248 O O . ALA A 1 283 ? 10.354 -3.653 51.009 1.00 89.19 283 ALA A O 1
ATOM 2249 N N . LEU A 1 284 ? 11.318 -5.160 49.640 1.00 85.81 284 LEU A N 1
ATOM 2250 C CA . LEU A 1 284 ? 10.096 -5.568 48.947 1.00 85.81 284 LEU A CA 1
ATOM 2251 C C . LEU A 1 284 ? 9.501 -6.819 49.619 1.00 85.81 284 LEU A C 1
ATOM 2253 O O . LEU A 1 284 ? 10.269 -7.638 50.120 1.00 85.81 284 LEU A O 1
ATOM 2257 N N . PRO A 1 285 ? 8.164 -6.987 49.634 1.00 80.62 285 PRO A N 1
ATOM 2258 C CA . PRO A 1 285 ? 7.520 -8.187 50.182 1.00 80.62 285 PRO A CA 1
ATOM 2259 C C . PRO A 1 285 ? 7.974 -9.431 49.416 1.00 80.62 285 PRO A C 1
ATOM 2261 O O . PRO A 1 285 ? 8.155 -9.321 48.214 1.00 80.62 285 PRO A O 1
ATOM 2264 N N . ASP A 1 286 ? 8.137 -10.603 50.024 1.00 75.88 286 ASP A N 1
ATOM 2265 C CA . ASP A 1 286 ? 8.508 -11.804 49.258 1.00 75.88 286 ASP A CA 1
ATOM 2266 C C . ASP A 1 286 ? 7.445 -12.155 48.198 1.00 75.88 286 ASP A C 1
ATOM 2268 O O . ASP A 1 286 ? 6.248 -11.912 48.380 1.00 75.88 286 ASP A O 1
ATOM 2272 N N . THR A 1 287 ? 7.876 -12.692 47.054 1.00 66.88 287 THR A N 1
ATOM 2273 C CA . THR A 1 287 ? 6.957 -13.153 46.009 1.00 66.88 287 THR A CA 1
ATOM 2274 C C . THR A 1 287 ? 6.118 -14.310 46.555 1.00 66.88 287 THR A C 1
ATOM 2276 O O . THR A 1 287 ? 6.650 -15.314 47.027 1.00 66.88 287 THR A O 1
ATOM 2279 N N . PHE A 1 288 ? 4.787 -14.193 46.497 1.00 56.53 288 PHE A N 1
ATOM 2280 C CA . PHE A 1 288 ? 3.871 -15.296 46.805 1.00 56.53 288 PHE A CA 1
ATOM 2281 C C . PHE A 1 288 ? 3.927 -16.345 45.681 1.00 56.53 288 PHE A C 1
ATOM 2283 O O . PHE A 1 288 ? 2.998 -16.458 44.891 1.00 56.53 288 PHE A O 1
ATOM 2290 N N . ASN A 1 289 ? 5.042 -17.064 45.552 1.00 44.28 289 ASN A N 1
ATOM 2291 C CA . ASN A 1 289 ? 5.107 -18.321 44.811 1.00 44.28 289 ASN A CA 1
ATOM 2292 C C . ASN A 1 289 ? 6.350 -19.119 45.236 1.00 44.28 289 ASN A C 1
ATOM 2294 O O . ASN A 1 289 ? 7.479 -18.771 44.887 1.00 44.28 289 ASN A O 1
ATOM 2298 N N . LYS A 1 290 ? 6.105 -20.190 45.996 1.00 37.19 290 LYS A N 1
ATOM 2299 C CA . LYS A 1 290 ? 6.856 -21.441 45.868 1.00 37.19 290 LYS A CA 1
ATOM 2300 C C . LYS A 1 290 ? 6.170 -22.276 44.801 1.00 37.19 290 LYS A C 1
ATOM 2302 O O . LYS A 1 290 ? 4.920 -22.283 44.826 1.00 37.19 290 LYS A O 1
#

Foldseek 3Di:
DLLPDDPPWDWQDPDDDLQVLCCLPPPCPDPSVVVVVVVLVVLLVVLVVLLVQCVDVVSCVVCVVVSVVVNVVSLVVLVVVLVSVLNGTNHSVVQCPGPLNVLSCQLNVLVVVLVPDPPPPPPVVNVVSSVSNNSSVVNVVVVVCVVVLQVVLCVVCVVVVVVLVVVLQVVLQVQLVVCCVVQNVVQPSPDSVSSSVVLCCLLCVVCPVPGDDDDPVNVVSSVVSNVNSVVSVVRVVVSSVVSSVVVVVVVVLQVQFAQFQDPPPRDGRHHLPDQADPPPRHGTDHDPDD

Mean predicted aligned error: 10.79 Å

pLDDT: mean 85.1, std 11.38, range [37.19, 97.62]

Solvent-accessible surface area (backbone atoms only — not comparable to full-atom values): 16151 Å² total; per-residue (Å²): 133,73,79,90,50,83,73,94,78,52,55,52,39,97,60,62,70,43,25,55,51,31,41,41,75,74,39,78,90,42,74,69,15,52,51,51,52,48,52,51,52,51,50,48,53,54,52,46,49,51,52,58,47,54,68,37,63,76,53,26,76,74,39,46,69,61,53,50,52,51,50,50,50,51,42,51,52,53,47,50,51,50,51,49,57,39,67,16,33,62,55,37,69,65,45,50,75,30,68,69,32,43,43,55,47,54,34,42,42,39,68,54,52,64,68,76,53,81,81,68,88,41,71,62,58,58,52,48,36,58,58,50,44,58,48,37,60,58,56,55,55,57,73,59,46,77,66,50,54,63,67,50,38,50,60,72,40,41,68,62,52,49,52,51,51,51,51,53,52,50,51,23,51,51,52,3,44,51,43,23,72,72,56,21,55,90,48,63,21,68,40,49,71,57,18,24,51,46,35,48,36,41,32,68,70,65,57,87,70,86,61,61,68,83,48,73,67,43,42,51,54,48,53,54,44,39,59,52,17,62,57,54,64,50,49,63,56,48,56,49,51,53,40,51,51,48,54,52,48,53,50,51,53,59,70,55,29,26,80,65,53,29,88,86,78,62,55,58,64,41,58,70,84,55,57,48,35,96,85,80,64,46,72,42,79,80,77,98,71,132